Protein 9I2M (pdb70)

InterPro domains:
  IPR000566 Lipocalin/cytosolic fatty-acid binding domain [PF00061] (32-165)
  IPR002345 Lipocalin [PTHR11430] (4-166)
  IPR002971 Major urinary protein [PR01221] (15-29)
  IPR002971 Major urinary protein [PR01221] (32-50)
  IPR002971 Major urinary protein [PR01221] (62-83)
  IPR002971 Major urinary protein [PR01221] (94-106)
  IPR002971 Major urinary protein [PR01221] (108-123)
  IPR002971 Major urinary protein [PR01221] (129-150)
  IPR012674 Calycin [G3DSA:2.40.128.20] (14-186)
  IPR012674 Calycin [SSF50814] (26-172)
  IPR022272 Lipocalin family conserved site [PS00213] (25-38)

Radius of gyration: 17.67 Å; Cα contacts (8 Å, |Δi|>4): 362; chains: 1; bounding box: 37×44×67 Å

Structure (mmCIF, N/CA/C/O backbone):
data_9I2M
#
_entry.id   9I2M
#
_cell.length_a   64.670
_cell.length_b   77.911
_cell.length_c   79.152
_cell.angle_alpha   90.000
_cell.angle_beta   90.000
_cell.angle_gamma   90.000
#
_symmetry.space_group_name_H-M   'I 2 2 2'
#
loop_
_entity.id
_entity.type
_entity.pdbx_description
1 polymer 'Allergen Fel d 4'
2 water water
#
loop_
_atom_site.group_PDB
_atom_site.id
_atom_site.type_symbol
_atom_site.label_atom_id
_atom_site.label_alt_id
_atom_site.label_comp_id
_atom_site.label_asym_id
_atom_site.label_entity_id
_atom_site.label_seq_id
_atom_site.pdbx_PDB_ins_code
_atom_site.Cartn_x
_atom_site.Cartn_y
_atom_site.Cartn_z
_atom_site.occupancy
_atom_site.B_iso_or_equiv
_atom_site.auth_seq_id
_atom_site.auth_comp_id
_atom_site.auth_asym_id
_atom_site.auth_atom_id
_atom_site.pdbx_PDB_model_num
ATOM 1 N N . SER A 1 12 ? 8.48042 -9.74382 -29.69786 1.000 63.75896 5 SER A N 1
ATOM 2 C CA . SER A 1 12 ? 7.59471 -8.67893 -29.26422 1.000 42.93539 5 SER A CA 1
ATOM 3 C C . SER A 1 12 ? 7.67405 -8.59964 -27.73800 1.000 31.13693 5 SER A C 1
ATOM 4 O O . SER A 1 12 ? 8.47222 -9.28061 -27.06552 1.000 28.14117 5 SER A O 1
ATOM 11 N N . GLY A 1 13 ? 6.82500 -7.75727 -27.17998 1.000 27.46034 6 GLY A N 1
ATOM 12 C CA . GLY A 1 13 ? 6.86562 -7.44857 -25.76781 1.000 35.69977 6 GLY A CA 1
ATOM 13 C C . GLY A 1 13 ? 6.91728 -5.95124 -25.54553 1.000 31.19841 6 GLY A C 1
ATOM 14 O O . GLY A 1 13 ? 7.05644 -5.15513 -26.46938 1.000 34.02647 6 GLY A O 1
ATOM 18 N N . GLU A 1 14 ? 6.76881 -5.58437 -24.28671 1.000 29.41686 7 GLU A N 1
ATOM 19 C CA . GLU A 1 14 ? 6.83422 -4.18568 -23.89811 1.000 31.04557 7 GLU A CA 1
ATOM 20 C C . GLU A 1 14 ? 8.28743 -3.87398 -23.58005 1.000 35.28819 7 GLU A C 1
ATOM 21 O O . GLU A 1 14 ? 8.89452 -4.51771 -22.71457 1.000 26.79945 7 GLU A O 1
ATOM 33 N N . ASN A 1 15 ? 8.85904 -2.91511 -24.29213 1.000 24.80938 8 ASN A N 1
ATOM 34 C CA . ASN A 1 15 ? 10.19099 -2.47317 -23.93249 1.000 25.53859 8 ASN A CA 1
ATOM 35 C C . ASN A 1 15 ? 10.13069 -1.68718 -22.63128 1.000 27.46797 8 ASN A C 1
ATOM 36 O O . ASN A 1 15 ? 9.28486 -0.80008 -22.45461 1.000 25.98723 8 ASN A O 1
ATOM 47 N N . LEU A 1 16 ? 11.01185 -2.04043 -21.70569 1.000 25.19288 9 LEU A N 1
ATOM 48 C CA . LEU A 1 16 ? 11.12487 -1.37397 -20.41519 1.000 23.82141 9 LEU A CA 1
ATOM 49 C C . LEU A 1 16 ? 12.39317 -0.54172 -20.40709 1.000 23.86240 9 LEU A C 1
ATOM 50 O O . LEU A 1 16 ? 13.39065 -0.87635 -21.05456 1.000 22.35803 9 LEU A O 1
ATOM 66 N N . TYR A 1 17 ? 12.35902 0.55560 -19.65713 1.000 21.91055 10 TYR A N 1
ATOM 67 C CA . TYR A 1 17 ? 13.45445 1.49922 -19.64254 1.000 24.31286 10 TYR A CA 1
ATOM 68 C C . TYR A 1 17 ? 13.72600 1.93123 -18.21667 1.000 20.86800 10 TYR A C 1
ATOM 69 O O . TYR A 1 17 ? 12.78731 2.20955 -17.45619 1.000 23.54414 10 TYR A O 1
ATOM 87 N N . PHE A 1 18 ? 15.00520 1.99105 -17.85892 1.000 18.54754 11 PHE A N 1
ATOM 88 C CA . PHE A 1 18 ? 15.38077 2.48745 -16.55384 1.000 20.30853 11 PHE A CA 1
ATOM 89 C C . PHE A 1 18 ? 15.01527 3.96618 -16.45093 1.000 20.46144 11 PHE A C 1
ATOM 90 O O . PHE A 1 18 ? 15.29200 4.75239 -17.36111 1.000 23.39672 11 PHE A O 1
ATOM 107 N N . GLN A 1 19 ? 14.44467 4.33549 -15.32807 1.000 18.54682 12 GLN A N 1
ATOM 108 C CA . GLN A 1 19 ? 14.07056 5.71904 -15.06600 1.000 19.78447 12 GLN A CA 1
ATOM 109 C C . GLN A 1 19 ? 14.44621 6.05452 -13.63468 1.000 22.10007 12 GLN A C 1
ATOM 110 O O . GLN A 1 19 ? 14.29388 5.23351 -12.72718 1.000 27.81079 12 GLN A O 1
ATOM 124 N N . GLY A 1 20 ? 14.98961 7.25335 -13.44318 1.000 21.11537 13 GLY A N 1
ATOM 125 C CA . GLY A 1 20 ? 15.35481 7.72152 -12.12418 1.000 24.36535 13 GLY A CA 1
ATOM 126 C C . GLY A 1 20 ? 16.85389 7.83739 -11.94558 1.000 30.02225 13 GLY A C 1
ATOM 127 O O . GLY A 1 20 ? 17.58896 8.03933 -12.91011 1.000 23.26571 13 GLY A O 1
ATOM 131 N N . HIS A 1 21 ? 17.32054 7.68774 -10.71173 1.000 39.24509 14 HIS A N 1
ATOM 132 C CA . HIS A 1 21 ? 18.73723 7.65448 -10.38772 1.000 41.82609 14 HIS A CA 1
ATOM 133 C C . HIS A 1 21 ? 19.06155 6.33458 -9.70216 1.000 37.97680 14 HIS A C 1
ATOM 134 O O . HIS A 1 21 ? 18.17465 5.63155 -9.21049 1.000 36.58595 14 HIS A O 1
ATOM 148 N N . MET A 1 22 ? 20.35036 6.00712 -9.66779 1.000 40.13954 15 MET A N 1
ATOM 149 C CA . MET A 1 22 ? 20.76824 4.71238 -9.12979 1.000 58.80312 15 MET A CA 1
ATOM 150 C C . MET A 1 22 ? 20.60605 4.63929 -7.61012 1.000 71.02681 15 MET A C 1
ATOM 151 O O . MET A 1 22 ? 20.12191 3.62752 -7.08823 1.000 62.91210 15 MET A O 1
ATOM 165 N N . HIS A 1 23 ? 21.01474 5.67532 -6.87789 1.000 64.83830 16 HIS A N 1
ATOM 166 C CA . HIS A 1 23 ? 20.78760 5.66841 -5.43616 1.000 66.38418 16 HIS A CA 1
ATOM 167 C C . HIS A 1 23 ? 19.28496 5.62908 -5.14869 1.000 70.56122 16 HIS A C 1
ATOM 168 O O . HIS A 1 23 ? 18.45516 6.00168 -5.98309 1.000 55.34346 16 HIS A O 1
ATOM 182 N N . GLU A 1 24 ? 18.93352 5.19361 -3.93718 1.000 77.51061 17 GLU A N 1
ATOM 183 C CA . GLU A 1 24 ? 17.55231 4.79323 -3.69070 1.000 90.99968 17 GLU A CA 1
ATOM 184 C C . GLU A 1 24 ? 16.63129 5.93674 -3.26746 1.000 95.36345 17 GLU A C 1
ATOM 185 O O . GLU A 1 24 ? 15.47906 5.98472 -3.71312 1.000 96.94673 17 GLU A O 1
ATOM 197 N N . GLU A 1 25 ? 17.08997 6.85882 -2.42656 1.000 74.13797 18 GLU A N 1
ATOM 198 C CA . GLU A 1 25 ? 16.18091 7.80268 -1.78490 1.000 82.58610 18 GLU A CA 1
ATOM 199 C C . GLU A 1 25 ? 15.91691 9.03287 -2.65180 1.000 73.66233 18 GLU A C 1
ATOM 200 O O . GLU A 1 25 ? 16.78831 9.50290 -3.38824 1.000 78.23948 18 GLU A O 1
ATOM 212 N N . GLU A 1 26 ? 14.68891 9.55139 -2.54244 1.000 67.29187 19 GLU A N 1
ATOM 213 C CA . GLU A 1 26 ? 14.22323 10.71228 -3.29574 1.000 73.39324 19 GLU A CA 1
ATOM 214 C C . GLU A 1 26 ? 14.31666 11.97238 -2.43677 1.000 59.88413 19 GLU A C 1
ATOM 215 O O . GLU A 1 26 ? 13.81794 11.99620 -1.30566 1.000 63.39646 19 GLU A O 1
ATOM 227 N N . ASN A 1 27 ? 14.93077 13.02264 -2.98615 1.000 64.54112 20 ASN A N 1
ATOM 228 C CA . ASN A 1 27 ? 14.98516 14.34141 -2.34872 1.000 64.38276 20 ASN A CA 1
ATOM 229 C C . ASN A 1 27 ? 15.51977 14.29225 -0.91950 1.000 40.77507 20 ASN A C 1
ATOM 230 O O . ASN A 1 27 ? 15.17824 15.14791 -0.09463 1.000 33.66027 20 ASN A O 1
ATOM 241 N N . VAL A 1 28 ? 16.35503 13.31012 -0.60752 1.000 36.29963 21 VAL A N 1
ATOM 242 C CA . VAL A 1 28 ? 16.97534 13.22584 0.71170 1.000 30.58056 21 VAL A CA 1
ATOM 243 C C . VAL A 1 28 ? 18.25665 14.04173 0.68516 1.000 27.94107 21 VAL A C 1
ATOM 244 O O . VAL A 1 28 ? 19.16468 13.77618 -0.11796 1.000 28.00954 21 VAL A O 1
ATOM 257 N N . VAL A 1 29 ? 18.31279 15.05275 1.53949 1.000 23.67152 22 VAL A N 1
ATOM 258 C CA . VAL A 1 29 ? 19.40191 16.00228 1.59061 1.000 21.15813 22 VAL A CA 1
ATOM 259 C C . VAL A 1 29 ? 20.28966 15.63754 2.76422 1.000 26.62979 22 VAL A C 1
ATOM 260 O O . VAL A 1 29 ? 19.81515 15.52673 3.89706 1.000 25.46353 22 VAL A O 1
ATOM 273 N N . ARG A 1 30 ? 21.57323 15.44424 2.48902 1.000 22.55434 23 ARG A N 1
ATOM 274 C CA . ARG A 1 30 ? 22.57193 15.09574 3.49019 1.000 24.83495 23 ARG A CA 1
ATOM 275 C C . ARG A 1 30 ? 23.67815 16.12911 3.59721 1.000 23.75381 23 ARG A C 1
ATOM 276 O O . ARG A 1 30 ? 24.39940 16.15878 4.60990 1.000 25.87201 23 ARG A O 1
ATOM 297 N N . SER A 1 31 ? 23.85875 16.97596 2.58625 1.000 21.15650 24 SER A N 1
ATOM 298 C CA . SER A 1 31 ? 24.86588 18.01064 2.62025 1.000 22.65407 24 SER A CA 1
ATOM 299 C C . SER A 1 31 ? 24.42298 19.15412 1.72499 1.000 23.94903 24 SER A C 1
ATOM 300 O O . SER A 1 31 ? 23.45066 19.03455 0.96994 1.000 24.74709 24 SER A O 1
ATOM 308 N N . ASN A 1 32 ? 25.13643 20.27261 1.82545 1.000 25.43783 25 ASN A N 1
ATOM 309 C CA . ASN A 1 32 ? 24.75551 21.50456 1.13737 1.000 27.27844 25 ASN A CA 1
ATOM 310 C C . ASN A 1 32 ? 23.33119 21.90682 1.51759 1.000 32.23531 25 ASN A C 1
ATOM 311 O O . ASN A 1 32 ? 22.48689 22.21098 0.67222 1.000 29.67145 25 ASN A O 1
ATOM 322 N N . ILE A 1 33 ? 23.08415 21.91968 2.83089 1.000 25.53847 26 ILE A N 1
ATOM 323 C CA . ILE A 1 33 ? 21.75571 22.17474 3.36213 1.000 24.53158 26 ILE A CA 1
ATOM 324 C C . ILE A 1 33 ? 21.28574 23.58057 3.00829 1.000 27.03495 26 ILE A C 1
ATOM 325 O O . ILE A 1 33 ? 21.98981 24.56888 3.25123 1.000 32.22728 26 ILE A O 1
ATOM 341 N N . ASP A 1 34 ? 20.06666 23.67897 2.49483 1.000 28.23009 27 ASP A N 1
ATOM 342 C CA . ASP A 1 34 ? 19.43071 24.96629 2.22672 1.000 36.36277 27 ASP A CA 1
ATOM 343 C C . ASP A 1 34 ? 18.60906 25.38526 3.44503 1.000 29.54213 27 ASP A C 1
ATOM 344 O O . ASP A 1 34 ? 17.52782 24.84448 3.68420 1.000 27.82386 27 ASP A O 1
ATOM 353 N N . ILE A 1 35 ? 19.12411 26.34600 4.20306 1.000 38.84813 28 ILE A N 1
ATOM 354 C CA . ILE A 1 35 ? 18.56593 26.65157 5.51542 1.000 37.09153 28 ILE A CA 1
ATOM 355 C C . ILE A 1 35 ? 17.16328 27.22318 5.40365 1.000 50.22886 28 ILE A C 1
ATOM 356 O O . ILE A 1 35 ? 16.30670 26.97396 6.26163 1.000 40.29544 28 ILE A O 1
ATOM 372 N N . SER A 1 36 ? 16.91335 28.04452 4.38674 1.000 34.47152 29 SER A N 1
ATOM 373 C CA . SER A 1 36 ? 15.60036 28.65848 4.28093 1.000 43.48311 29 SER A CA 1
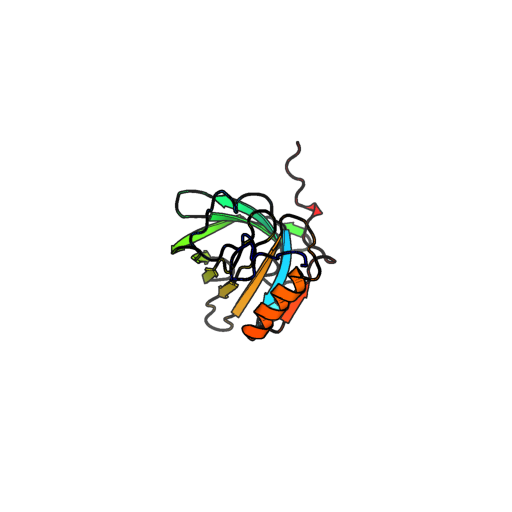ATOM 374 C C . SER A 1 36 ? 14.52068 27.59484 4.20408 1.000 42.95579 29 SER A C 1
ATOM 375 O O . SER A 1 36 ? 13.44271 27.76461 4.77772 1.000 39.15477 29 SER A O 1
ATOM 383 N N . LYS A 1 37 ? 14.81636 26.46639 3.55800 1.000 35.92609 30 LYS A N 1
ATOM 384 C CA . LYS A 1 37 ? 13.82657 25.42670 3.37466 1.000 29.13838 30 LYS A CA 1
ATOM 385 C C . LYS A 1 37 ? 13.65267 24.52542 4.59558 1.000 25.17571 30 LYS A C 1
ATOM 386 O O . LYS A 1 37 ? 12.66849 23.78907 4.65838 1.000 25.07250 30 LYS A O 1
ATOM 405 N N A ILE A 1 38 ? 14.59438 24.55385 5.53973 0.621 28.17465 31 ILE A N 1
ATOM 406 N N B ILE A 1 38 ? 14.59384 24.52832 5.54763 0.379 28.33777 31 ILE A N 1
ATOM 407 C CA A ILE A 1 38 ? 14.43463 23.81524 6.79014 0.621 29.38211 31 ILE A CA 1
ATOM 408 C CA B ILE A 1 38 ? 14.37333 23.79182 6.79561 0.379 29.31562 31 ILE A CA 1
ATOM 409 C C A ILE A 1 38 ? 13.79840 24.67070 7.87112 0.621 28.66812 31 ILE A C 1
ATOM 410 C C B ILE A 1 38 ? 13.66698 24.64673 7.83483 0.379 28.79363 31 ILE A C 1
ATOM 411 O O A ILE A 1 38 ? 13.52840 24.17041 8.97624 0.621 28.91328 31 ILE A O 1
ATOM 412 O O B ILE A 1 38 ? 13.25773 24.12748 8.88843 0.379 28.54651 31 ILE A O 1
ATOM 443 N N . SER A 1 39 ? 13.52574 25.94167 7.58105 1.000 25.81679 32 SER A N 1
ATOM 444 C CA . SER A 1 39 ? 12.90031 26.83610 8.52717 1.000 27.22877 32 SER A CA 1
ATOM 445 C C . SER A 1 39 ? 11.40923 26.53691 8.66627 1.000 22.01107 32 SER A C 1
ATOM 446 O O . SER A 1 39 ? 10.79316 25.86191 7.81986 1.000 26.78225 32 SER A O 1
ATOM 455 N N . GLY A 1 40 ? 10.82404 27.06905 9.72295 1.000 24.61102 33 GLY A N 1
ATOM 456 C CA . GLY A 1 40 ? 9.39821 26.95226 9.92641 1.000 21.79088 33 GLY A CA 1
ATOM 457 C C . GLY A 1 40 ? 9.02853 26.06933 11.11082 1.000 21.31115 33 GLY A C 1
ATOM 458 O O . GLY A 1 40 ? 9.78455 25.85899 12.05417 1.000 18.35998 33 GLY A O 1
ATOM 462 N N . GLU A 1 41 ? 7.79179 25.54065 11.03039 1.000 17.21660 34 GLU A N 1
ATOM 463 C CA A GLU A 1 41 ? 7.19608 24.77233 12.11370 0.360 20.23378 34 GLU A CA 1
ATOM 464 C CA B GLU A 1 41 ? 7.20114 24.77547 12.12180 0.640 20.28857 34 GLU A CA 1
ATOM 465 C C . GLU A 1 41 ? 7.61538 23.31097 12.05078 1.000 18.43646 34 GLU A C 1
ATOM 466 O O . GLU A 1 41 ? 7.56953 22.68516 10.97622 1.000 18.13213 34 GLU A O 1
ATOM 489 N N . TRP A 1 42 ? 8.00680 22.76687 13.20807 1.000 16.43494 35 TRP A N 1
ATOM 490 C CA . TRP A 1 42 ? 8.41543 21.38109 13.34374 1.000 16.35502 35 TRP A CA 1
ATOM 491 C C . TRP A 1 42 ? 7.84449 20.81686 14.64190 1.000 15.65940 35 TRP A C 1
ATOM 492 O O . TRP A 1 42 ? 7.50820 21.55788 15.56827 1.000 15.67726 35 TRP A O 1
ATOM 513 N N . TYR A 1 43 ? 7.78797 19.49561 14.70526 1.000 14.97470 36 TYR A N 1
ATOM 514 C CA . TYR A 1 43 ? 7.29394 18.74210 15.85790 1.000 14.34301 36 TYR A CA 1
ATOM 515 C C . TYR A 1 43 ? 8.31402 17.67576 16.20992 1.000 14.85677 36 TYR A C 1
ATOM 516 O O . TYR A 1 43 ? 8.87761 17.01814 15.32139 1.000 15.08978 36 TYR A O 1
ATOM 534 N N . SER A 1 44 ? 8.54272 17.48235 17.51496 1.000 12.82826 37 SER A N 1
ATOM 535 C CA . SER A 1 44 ? 9.43678 16.42646 17.97008 1.000 12.99756 37 SER A CA 1
ATOM 536 C C . SER A 1 44 ? 8.68177 15.09754 17.95959 1.000 12.88340 37 SER A C 1
ATOM 537 O O . SER A 1 44 ? 7.63589 14.96578 18.60057 1.000 15.38076 37 SER A O 1
ATOM 545 N N . ILE A 1 45 ? 9.20957 14.11256 17.24832 1.000 13.87061 38 ILE A N 1
ATOM 546 C CA . ILE A 1 45 ? 8.57881 12.81784 17.07607 1.000 14.63333 38 ILE A CA 1
ATOM 547 C C . ILE A 1 45 ? 9.26630 11.75023 17.90821 1.000 15.29892 38 ILE A C 1
ATOM 548 O O . ILE A 1 45 ? 8.62991 11.03033 18.67812 1.000 15.71369 38 ILE A O 1
ATOM 564 N N . LEU A 1 46 ? 10.58081 11.59903 17.71967 1.000 14.10058 39 LEU A N 1
ATOM 565 C CA . LEU A 1 46 ? 11.35462 10.55082 18.33898 1.000 15.35306 39 LEU A CA 1
ATOM 566 C C . LEU A 1 46 ? 12.58700 11.15195 18.98401 1.000 15.96308 39 LEU A C 1
ATOM 567 O O . LEU A 1 46 ? 13.12265 12.14917 18.49643 1.000 14.95715 39 LEU A O 1
ATOM 583 N N . LEU A 1 47 ? 13.06126 10.51345 20.04930 1.000 15.55439 40 LEU A N 1
ATOM 584 C CA . LEU A 1 47 ? 14.18649 10.95837 20.83991 1.000 15.52992 40 LEU A CA 1
ATOM 585 C C . LEU A 1 47 ? 14.94770 9.73414 21.28910 1.000 18.44114 40 LEU A C 1
ATOM 586 O O . LEU A 1 47 ? 14.34123 8.75570 21.71857 1.000 18.53917 40 LEU A O 1
ATOM 602 N N . ALA A 1 48 ? 16.25841 9.76252 21.20095 1.000 14.30878 41 ALA A N 1
ATOM 603 C CA . ALA A 1 48 ? 17.05130 8.61655 21.59628 1.000 15.95338 41 ALA A CA 1
ATOM 604 C C . ALA A 1 48 ? 18.34208 9.09572 22.22259 1.000 15.36484 41 ALA A C 1
ATOM 605 O O . ALA A 1 48 ? 18.84139 10.16269 21.86519 1.000 16.51748 41 ALA A O 1
ATOM 612 N N . SER A 1 49 ? 18.91793 8.27964 23.11867 1.000 14.77495 42 SER A N 1
ATOM 613 C CA . SER A 1 49 ? 20.17244 8.62376 23.76735 1.000 16.33105 42 SER A CA 1
ATOM 614 C C . SER A 1 49 ? 20.86966 7.35836 24.23497 1.000 18.39443 42 SER A C 1
ATOM 615 O O . SER A 1 49 ? 20.22567 6.34536 24.46569 1.000 18.77652 42 SER A O 1
ATOM 623 N N . ASP A 1 50 ? 22.18455 7.45905 24.40675 1.000 18.52031 43 ASP A N 1
ATOM 624 C CA . ASP A 1 50 ? 22.91537 6.40399 25.10266 1.000 20.84308 43 ASP A CA 1
ATOM 625 C 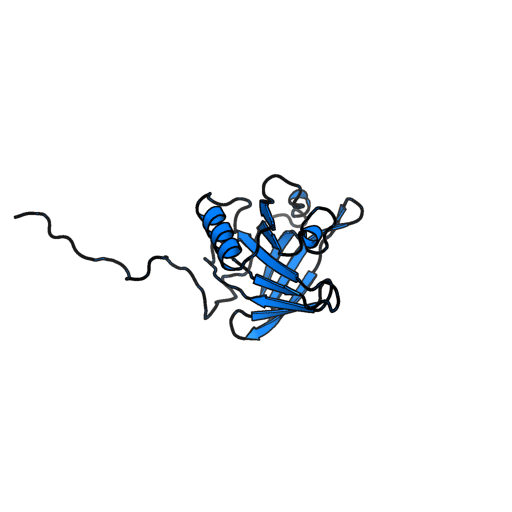C . ASP A 1 50 ? 22.82952 6.55275 26.61690 1.000 24.72687 43 ASP A C 1
ATOM 626 O O . ASP A 1 50 ? 23.27471 5.65444 27.33152 1.000 25.33956 43 ASP A O 1
ATOM 635 N N . VAL A 1 51 ? 22.24214 7.63298 27.12248 1.000 19.14605 44 VAL A N 1
ATOM 636 C CA . VAL A 1 51 ? 22.03529 7.83610 28.55755 1.000 17.47866 44 VAL A CA 1
ATOM 637 C C . VAL A 1 51 ? 20.54094 8.04826 28.76915 1.000 23.54823 44 VAL A C 1
ATOM 638 O O . VAL A 1 51 ? 20.01695 9.15141 28.56146 1.000 22.17574 44 VAL A O 1
ATOM 651 N N . LYS A 1 52 ? 19.83732 7.00092 29.19582 1.000 20.88359 45 LYS A N 1
ATOM 652 C CA . LYS A 1 52 ? 18.38462 7.06603 29.10089 1.000 22.35180 45 LYS A CA 1
ATOM 653 C C . LYS A 1 52 ? 17.79359 8.14649 29.99711 1.000 21.78141 45 LYS A C 1
ATOM 654 O O . LYS A 1 52 ? 16.71090 8.67697 29.69630 1.000 22.84459 45 LYS A O 1
ATOM 673 N N . GLU A 1 53 ? 18.46798 8.47570 31.09810 1.000 23.25814 46 GLU A N 1
ATOM 674 C CA . GLU A 1 53 ? 17.96348 9.48173 32.01842 1.000 25.60329 46 GLU A CA 1
ATOM 675 C C . GLU A 1 53 ? 17.79604 10.83981 31.34810 1.000 21.35057 46 GLU A C 1
ATOM 676 O O . GLU A 1 53 ? 16.95393 11.63859 31.76327 1.000 25.27064 46 GLU A O 1
ATOM 688 N N . LYS A 1 54 ? 18.59813 11.13467 30.32799 1.000 20.30624 47 LYS A N 1
ATOM 689 C CA . LYS A 1 54 ? 18.54365 12.45159 29.71972 1.000 19.72435 47 LYS A CA 1
ATOM 690 C C . LYS A 1 54 ? 17.25616 12.66703 28.93485 1.000 18.65658 47 LYS A C 1
ATOM 691 O O . LYS A 1 54 ? 16.83814 13.81168 28.75418 1.000 21.74368 47 LYS A O 1
ATOM 710 N N . ILE A 1 55 ? 16.57344 11.60292 28.52886 1.000 18.63932 48 ILE A N 1
ATOM 711 C CA . ILE A 1 55 ? 15.39108 11.74911 27.68058 1.000 18.15290 48 ILE A CA 1
ATOM 712 C C . ILE A 1 55 ? 14.12589 11.25334 28.34213 1.000 25.13427 48 ILE A C 1
ATOM 713 O O . ILE A 1 55 ? 13.04427 11.51464 27.81149 1.000 24.29116 48 ILE A O 1
ATOM 729 N N . GLU A 1 56 ? 14.21184 10.57044 29.47248 1.000 22.00291 49 GLU A N 1
ATOM 730 C CA . GLU A 1 56 ? 13.00006 10.19437 30.20256 1.000 26.16564 49 GLU A CA 1
ATOM 731 C C . GLU A 1 56 ? 12.42173 11.42021 30.90679 1.000 28.39752 49 GLU A C 1
ATOM 732 O O . GLU A 1 56 ? 12.98867 12.51099 30.87310 1.000 25.71539 49 GLU A O 1
ATOM 744 N N . GLU A 1 57 ? 11.23746 11.25433 31.51376 1.000 28.79797 50 GLU A N 1
ATOM 745 C CA . GLU A 1 57 ? 10.61742 12.39068 32.18270 1.000 33.04073 50 GLU A CA 1
ATOM 746 C C . GLU A 1 57 ? 11.61567 13.01184 33.14770 1.000 30.53130 50 GLU A C 1
ATOM 747 O O . GLU A 1 57 ? 12.39426 12.31040 33.80101 1.000 36.29527 50 GLU A O 1
ATOM 759 N N . ASN A 1 58 ? 11.61853 14.33517 33.19042 1.000 32.89687 51 ASN A N 1
ATOM 760 C CA . ASN A 1 58 ? 12.49888 15.17951 33.98026 1.000 42.76466 51 ASN A CA 1
ATOM 761 C C . ASN A 1 58 ? 13.88517 15.27166 33.36290 1.000 38.51069 51 ASN A C 1
ATOM 762 O O . ASN A 1 58 ? 14.70721 16.04116 33.86043 1.000 36.53752 51 ASN A O 1
ATOM 773 N N . GLY A 1 59 ? 14.17740 14.52391 32.29687 1.000 29.20582 52 GLY A N 1
ATOM 774 C CA . GLY A 1 59 ? 15.47871 14.62579 31.66875 1.000 26.54557 52 GLY A CA 1
ATOM 775 C C . GLY A 1 59 ? 15.67953 15.96354 30.99153 1.000 25.59779 52 GLY A C 1
ATOM 776 O O . GLY A 1 59 ? 14.74803 16.56242 30.44640 1.000 26.42996 52 GLY A O 1
ATOM 780 N N . SER A 1 60 ? 16.92633 16.44709 31.01874 1.000 24.88624 53 SER A N 1
ATOM 781 C CA . SER A 1 60 ? 17.20605 17.77773 30.48530 1.000 27.75881 53 SER A CA 1
ATOM 782 C C . SER A 1 60 ? 16.98466 17.85656 28.98473 1.000 22.91421 53 SER A C 1
ATOM 783 O O . SER A 1 60 ? 16.70161 18.93747 28.45578 1.000 24.81892 53 SER A O 1
ATOM 791 N N A MET A 1 61 ? 17.11925 16.73474 28.27142 0.709 20.67425 54 MET A N 1
ATOM 792 N N B MET A 1 61 ? 17.13015 16.73851 28.27145 0.291 20.81761 54 MET A N 1
ATOM 793 C CA A MET A 1 61 ? 17.02699 16.74640 26.82109 0.709 22.61856 54 MET A CA 1
ATOM 794 C CA B MET A 1 61 ? 17.02991 16.73917 26.81978 0.291 22.68889 54 MET A CA 1
ATOM 795 C C A MET A 1 61 ? 15.63543 16.38114 26.33372 0.709 20.16042 54 MET A C 1
ATOM 796 C C B MET A 1 61 ? 15.63620 16.37223 26.33690 0.291 20.04246 54 MET A C 1
ATOM 797 O O A MET A 1 61 ? 15.43713 16.16569 25.13742 0.709 20.27722 54 MET A O 1
ATOM 798 O O B MET A 1 61 ? 15.43900 16.14696 25.14055 0.291 20.41086 54 MET A O 1
ATOM 825 N N . ARG A 1 62 ? 14.66625 16.30641 27.24537 1.000 18.69788 55 ARG A N 1
ATOM 826 C CA . ARG A 1 62 ? 13.27682 16.06154 26.89044 1.000 18.25950 55 ARG A CA 1
ATOM 827 C C . ARG A 1 62 ? 12.70315 17.41219 26.48402 1.000 18.65802 55 ARG A C 1
ATOM 828 O O . ARG A 1 62 ? 12.03743 18.10803 27.25644 1.000 20.28871 55 ARG A O 1
ATOM 849 N N . VAL A 1 63 ? 13.02989 17.79616 25.25820 1.000 17.08111 56 VAL A N 1
ATOM 850 C CA . VAL A 1 63 ? 12.64145 19.09251 24.71473 1.000 16.29818 56 VAL A CA 1
ATOM 851 C C . VAL A 1 63 ? 11.83696 18.83772 23.45635 1.000 17.88667 56 VAL A C 1
ATOM 852 O O . VAL A 1 63 ? 12.05243 17.86153 22.74042 1.000 18.84531 56 VAL A O 1
ATOM 865 N N . PHE A 1 64 ? 10.89178 19.72985 23.19911 1.000 15.00652 57 PHE A N 1
ATOM 866 C CA . PHE A 1 64 ? 9.90971 19.53693 22.14160 1.000 14.24895 57 PHE A CA 1
ATOM 867 C C . PHE A 1 64 ? 10.02909 20.73132 21.19774 1.000 14.06303 57 PHE A C 1
ATOM 868 O O . PHE A 1 64 ? 9.63397 21.85085 21.53537 1.000 14.39659 57 PHE A O 1
ATOM 885 N N . VAL A 1 65 ? 10.50788 20.49494 19.99709 1.000 13.52510 58 VAL A N 1
ATOM 886 C CA . VAL A 1 65 ? 10.79291 21.61348 19.10501 1.000 12.06659 58 VAL A CA 1
ATOM 887 C C . VAL A 1 65 ? 9.49580 22.25582 18.63780 1.000 14.82973 58 VAL A C 1
ATOM 888 O O . VAL A 1 65 ? 8.46936 21.58764 18.42453 1.000 14.74442 58 VAL A O 1
ATOM 901 N N . GLU A 1 66 ? 9.57423 23.56523 18.40279 1.000 14.59264 59 GLU A N 1
ATOM 902 C CA . GLU A 1 66 ? 8.45898 24.34187 17.88061 1.000 14.23182 59 GLU A CA 1
ATOM 903 C C . GLU A 1 66 ? 8.79373 24.94495 16.52459 1.000 16.25408 59 GLU A C 1
ATOM 904 O O . GLU A 1 66 ? 8.07009 24.72567 15.55800 1.000 16.78355 59 GLU A O 1
ATOM 916 N N A HIS A 1 67 ? 9.93279 25.63051 16.41077 0.598 16.63648 60 HIS A N 1
ATOM 917 N N B HIS A 1 67 ? 9.87438 25.70822 16.41378 0.402 16.81589 60 HIS A N 1
ATOM 918 C CA A HIS A 1 67 ? 10.23125 26.42345 15.22817 0.598 17.94800 60 HIS A CA 1
ATOM 919 C CA B HIS A 1 67 ? 10.20751 26.22997 15.10335 0.402 17.03885 60 HIS A CA 1
ATOM 920 C C A HIS A 1 67 ? 11.73494 26.47933 15.03726 0.598 16.84092 60 HIS A C 1
ATOM 921 C C B HIS A 1 67 ? 11.69319 26.50575 15.01634 0.40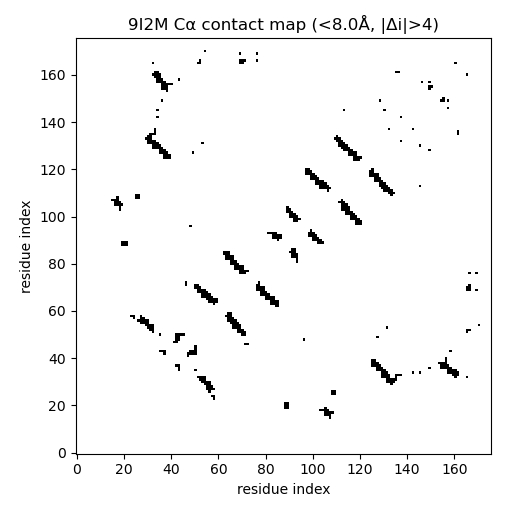2 16.84167 60 HIS A C 1
ATOM 922 O O A HIS A 1 67 ? 12.48736 26.46322 16.00908 0.598 17.64796 60 HIS A O 1
ATOM 923 O O B HIS A 1 67 ? 12.38347 26.67739 16.02318 0.402 17.71662 60 HIS A O 1
ATOM 950 N N . ILE A 1 68 ? 12.15797 26.51864 13.77354 1.000 18.00883 61 ILE A N 1
ATOM 951 C CA . ILE A 1 68 ? 13.54680 26.75848 13.39497 1.000 15.53314 61 ILE A CA 1
ATOM 952 C C . ILE A 1 68 ? 13.53397 27.95795 12.46378 1.000 18.86734 61 ILE A C 1
ATOM 953 O O . ILE A 1 68 ? 12.71287 28.00812 11.54544 1.000 22.87263 61 ILE A O 1
ATOM 970 N N . LYS A 1 69 ? 14.44733 28.89876 12.68024 1.000 19.14442 62 LYS A N 1
ATOM 971 C CA . LYS A 1 69 ? 14.51515 30.08984 11.83614 1.000 25.94454 62 LYS A CA 1
ATOM 972 C C . LYS A 1 69 ? 15.96486 30.42934 11.54191 1.000 21.68570 62 LYS A C 1
ATOM 973 O O . LYS A 1 69 ? 16.79101 30.43871 12.45233 1.000 20.15160 62 LYS A O 1
ATOM 992 N N . ALA A 1 70 ? 16.25526 30.74218 10.27829 1.000 26.32269 63 ALA A N 1
ATOM 993 C CA . ALA A 1 70 ? 17.53411 31.34027 9.91563 1.000 27.08822 63 ALA A CA 1
ATOM 994 C C . ALA A 1 70 ? 17.63342 32.73444 10.50449 1.000 28.96700 63 ALA A C 1
ATOM 995 O O . ALA A 1 70 ? 16.68428 33.52780 10.42376 1.000 35.11851 63 ALA A O 1
ATOM 1002 N N . LEU A 1 71 ? 18.77537 33.03256 11.11420 1.000 34.07571 64 LEU A N 1
ATOM 1003 C CA . LEU A 1 71 ? 18.99699 34.33340 11.73948 1.000 38.92425 64 LEU A CA 1
ATOM 1004 C C . LEU A 1 71 ? 19.87988 35.22683 10.88991 1.000 48.72747 64 LEU A C 1
ATOM 1005 O O . LEU A 1 71 ? 19.55857 36.39164 10.63797 1.000 63.36804 64 LEU A O 1
ATOM 1021 N N . ASP A 1 72 ? 20.99195 34.67930 10.44184 1.000 41.96288 65 ASP A N 1
ATOM 1022 C CA . ASP A 1 72 ? 21.86072 35.32508 9.48294 1.000 65.10538 65 ASP A CA 1
ATOM 1023 C C . ASP A 1 72 ? 22.40673 34.20102 8.61737 1.000 71.51059 65 ASP A C 1
ATOM 1024 O O . ASP A 1 72 ? 21.94760 33.05539 8.70397 1.000 61.79730 65 ASP A O 1
ATOM 1033 N N . ASN A 1 73 ? 23.38864 34.51046 7.77661 1.000 71.16227 66 ASN A N 1
ATOM 1034 C CA . ASN A 1 73 ? 23.87768 33.48518 6.86423 1.000 80.16027 66 ASN A CA 1
ATOM 1035 C C . ASN A 1 73 ? 24.50812 32.31199 7.60260 1.000 78.59907 66 ASN A C 1
ATOM 1036 O O . ASN A 1 73 ? 24.84845 31.30562 6.96732 1.000 63.25209 66 ASN A O 1
ATOM 1047 N N . SER A 1 74 ? 24.65266 32.41566 8.92759 1.000 40.03170 67 SER A N 1
ATOM 1048 C CA . SER A 1 74 ? 25.25414 31.34503 9.72065 1.000 48.93888 67 SER A CA 1
ATOM 1049 C C . SER A 1 74 ? 24.24334 30.76064 10.69456 1.000 46.22081 67 SER A C 1
ATOM 1050 O O . SER A 1 74 ? 23.80959 29.61732 10.50096 1.000 33.94908 67 SER A O 1
ATOM 1058 N N . SER A 1 75 ? 23.81782 31.51367 11.70334 1.000 27.29373 68 SER A N 1
ATOM 1059 C CA . SER A 1 75 ? 23.21031 30.94550 12.89119 1.000 23.30868 68 SER A CA 1
ATOM 1060 C C . SER A 1 75 ? 21.75193 30.56848 12.67997 1.000 24.32836 68 SER A C 1
ATOM 1061 O O . SER A 1 75 ? 21.06020 31.07863 11.79151 1.000 25.50776 68 SER A O 1
ATOM 1069 N N . LEU A 1 76 ? 21.27466 29.71573 13.58690 1.000 22.65292 69 LEU A N 1
ATOM 1070 C CA . LEU A 1 76 ? 19.94846 29.13608 13.53222 1.000 18.93707 69 LEU A CA 1
ATOM 1071 C C . LEU A 1 76 ? 19.26045 29.34164 14.87482 1.000 17.28674 69 LEU A C 1
ATOM 1072 O O . LEU A 1 76 ? 19.81577 29.00478 15.91674 1.000 19.46472 69 LEU A O 1
ATOM 1088 N N . SER A 1 77 ? 18.04375 29.88754 14.83571 1.000 18.76347 70 SER A N 1
ATOM 1089 C CA . SER A 1 77 ? 17.19630 29.96159 16.01952 1.000 16.89023 70 SER A CA 1
ATOM 1090 C C . SER A 1 77 ? 16.37116 28.68836 16.13104 1.000 17.80998 70 SER A C 1
ATOM 1091 O O . SER A 1 77 ? 15.77127 28.23616 15.14745 1.000 18.34622 70 SER A O 1
ATOM 1099 N N . PHE A 1 78 ? 16.36177 28.10925 17.32692 1.000 17.13279 71 PHE A N 1
ATOM 1100 C CA . PHE A 1 78 ? 15.51765 26.96753 17.65414 1.000 16.15376 71 PHE A CA 1
ATOM 1101 C C . PHE A 1 78 ? 14.68164 27.38106 18.85517 1.000 22.35343 71 PHE A C 1
ATOM 1102 O O . PHE A 1 78 ? 15.24899 27.78432 19.87278 1.000 24.72591 71 PHE A O 1
ATOM 1119 N N . VAL A 1 79 ? 13.36158 27.23120 18.77833 1.000 17.19507 72 VAL A N 1
ATOM 1120 C CA . VAL A 1 79 ? 12.48673 27.44012 19.92140 1.000 15.39560 72 VAL A CA 1
ATOM 1121 C C . VAL A 1 79 ? 11.90363 26.09510 20.29752 1.000 14.92698 72 VAL A C 1
ATOM 1122 O O . VAL A 1 79 ? 11.42325 25.36932 19.42483 1.000 16.09794 72 VAL A O 1
ATOM 1135 N N . PHE A 1 80 ? 11.98456 25.77154 21.58135 1.000 15.89410 73 PHE A N 1
ATOM 1136 C CA . PHE A 1 80 ? 11.46313 24.52920 22.11231 1.000 15.34583 73 PHE A CA 1
ATOM 1137 C C . PHE A 1 80 ? 10.50322 24.81260 23.25374 1.000 17.93351 73 PHE A C 1
ATOM 1138 O O . PHE A 1 80 ? 10.51886 25.88756 23.85083 1.000 17.13642 73 PHE A O 1
ATOM 1155 N N . HIS A 1 81 ? 9.70252 23.80592 23.58945 1.000 15.39248 74 HIS A N 1
ATOM 1156 C CA . HIS A 1 81 ? 9.10810 23.72523 24.91466 1.000 17.02484 74 HIS A CA 1
ATOM 1157 C C . HIS A 1 81 ? 9.74198 22.59421 25.71105 1.000 16.73827 74 HIS A C 1
ATOM 1158 O O . HIS A 1 81 ? 10.21576 21.59305 25.15831 1.000 15.47948 74 HIS A O 1
ATOM 1172 N N . THR A 1 82 ? 9.75680 22.76031 27.02842 1.000 17.87199 75 THR A N 1
ATOM 1173 C CA . THR A 1 82 ? 10.19647 21.70154 27.93362 1.000 17.58676 75 THR A CA 1
ATOM 1174 C C . THR A 1 82 ? 9.31741 21.78802 29.17626 1.000 18.60913 75 THR A C 1
ATOM 1175 O O . THR A 1 82 ? 8.72292 22.83231 29.44647 1.000 21.75588 75 THR A O 1
ATOM 1186 N N . LYS A 1 83 ? 9.20741 20.67531 29.90045 1.000 18.32622 76 LYS A N 1
ATOM 1187 C CA . LYS A 1 83 ? 8.42090 20.64075 31.13425 1.000 19.14855 76 LYS A CA 1
ATOM 1188 C C . LYS A 1 83 ? 9.30111 21.01934 32.31427 1.000 21.71667 76 LYS A C 1
ATOM 1189 O O . LYS A 1 83 ? 10.35749 20.41090 32.52945 1.000 25.78993 76 LYS A O 1
ATOM 1208 N N . GLU A 1 84 ? 8.88129 22.02678 33.06180 1.000 19.82352 77 GLU A N 1
ATOM 1209 C CA . GLU A 1 84 ? 9.59252 22.46688 34.25085 1.000 24.70969 77 GLU A CA 1
ATOM 1210 C C . GLU A 1 84 ? 8.56669 22.82213 35.31025 1.000 23.27347 77 GLU A C 1
ATOM 1211 O O . GLU A 1 84 ? 7.63043 23.58716 35.04907 1.000 20.44377 77 GLU A O 1
ATOM 1223 N N . ASN A 1 85 ? 8.72566 22.24748 36.50074 1.000 24.42903 78 ASN A N 1
ATOM 1224 C CA . ASN A 1 85 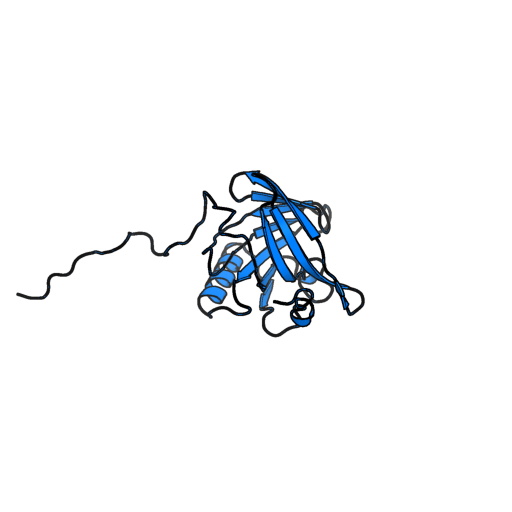? 7.79612 22.54798 37.60554 1.000 21.01061 78 ASN A CA 1
ATOM 1225 C C . ASN A 1 85 ? 6.34217 22.40876 37.17989 1.000 22.24326 78 ASN A C 1
ATOM 1226 O O . ASN A 1 85 ? 5.48498 23.22148 37.53640 1.000 24.08716 78 ASN A O 1
ATOM 1237 N N . GLY A 1 86 ? 6.05764 21.34670 36.41404 1.000 24.86243 79 GLY A N 1
ATOM 1238 C CA . GLY A 1 86 ? 4.70046 20.99291 36.05303 1.000 31.63719 79 GLY A CA 1
ATOM 1239 C C . GLY A 1 86 ? 4.13557 21.71281 34.85355 1.000 28.32509 79 GLY A C 1
ATOM 1240 O O . GLY A 1 86 ? 3.00324 21.40868 34.44807 1.000 30.55371 79 GLY A O 1
ATOM 1244 N N . LYS A 1 87 ? 4.87562 22.64786 34.26899 1.000 22.47996 80 LYS A N 1
ATOM 1245 C CA . LYS A 1 87 ? 4.36775 23.53747 33.22868 1.000 21.30164 80 LYS A CA 1
ATOM 1246 C C . LYS A 1 87 ? 5.23476 23.43652 31.97688 1.000 20.80648 80 LYS A C 1
ATOM 1247 O O . LYS A 1 87 ? 6.42802 23.16727 32.06098 1.000 20.53279 80 LYS A O 1
ATOM 1266 N N . CYS A 1 88 ? 4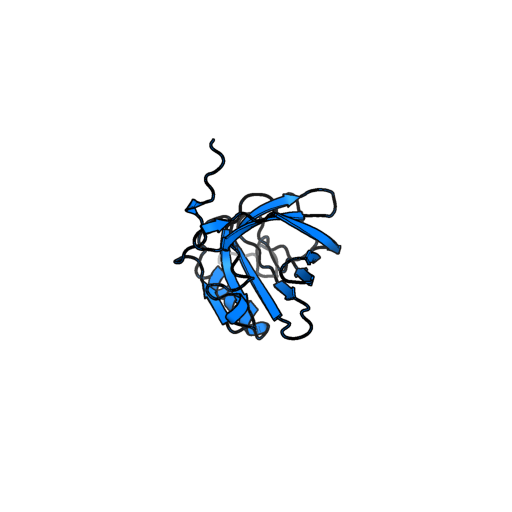.62378 23.69520 30.81905 1.000 21.66844 81 CYS A N 1
ATOM 1267 C CA . CYS A 1 88 ? 5.34608 23.86154 29.57080 1.000 20.79515 81 CYS A CA 1
ATOM 1268 C C . CYS A 1 88 ? 5.99962 25.22152 29.59295 1.000 20.50521 81 CYS A C 1
ATOM 1269 O O . CYS A 1 88 ? 5.33076 26.22905 29.85653 1.000 26.96190 81 CYS A O 1
ATOM 1276 N N . THR A 1 89 ? 7.30826 25.26136 29.38365 1.000 18.22065 82 THR A N 1
ATOM 1277 C CA . THR A 1 89 ? 8.03333 26.51960 29.32769 1.000 21.16257 82 THR A CA 1
ATOM 1278 C C . THR A 1 89 ? 8.76264 26.58132 28.00556 1.000 21.31382 82 THR A C 1
ATOM 1279 O O . THR A 1 89 ? 9.31359 25.57022 27.54346 1.000 20.91015 82 THR A O 1
ATOM 1290 N N . GLU A 1 90 ? 8.75816 27.76326 27.40651 1.000 20.71190 83 GLU A N 1
ATOM 1291 C CA . GLU A 1 90 ? 9.36139 27.99894 26.10662 1.000 20.80046 83 GLU A CA 1
ATOM 1292 C C . GLU A 1 90 ? 10.82208 28.38702 26.28975 1.000 21.98219 83 GLU A C 1
ATOM 1293 O O . GLU A 1 90 ? 11.14549 29.22819 27.13584 1.000 25.01141 83 GLU A O 1
ATOM 1305 N N A ILE A 1 91 ? 11.70068 27.72922 25.52282 0.493 19.14236 84 ILE A N 1
ATOM 1306 N N B ILE A 1 91 ? 11.70868 27.76995 25.51096 0.507 19.16606 84 ILE A N 1
ATOM 1307 C CA A ILE A 1 91 ? 13.13921 27.96576 25.53015 0.493 20.10476 84 ILE A CA 1
ATOM 1308 C CA B ILE A 1 91 ? 13.13281 28.06135 25.59673 0.507 20.27295 84 ILE A CA 1
ATOM 1309 C C A ILE A 1 91 ? 13.54165 28.49835 24.16207 0.493 21.13626 84 ILE A C 1
ATOM 1310 C C B ILE A 1 91 ? 13.65914 28.41480 24.21294 0.507 21.10259 84 ILE A C 1
ATOM 1311 O O A ILE A 1 91 ? 13.02446 28.04781 23.13026 0.493 16.66497 84 ILE A O 1
ATOM 1312 O O B ILE A 1 91 ? 13.37200 27.72732 23.22558 0.507 17.40285 84 ILE A O 1
ATOM 1343 N N . PHE A 1 92 ? 14.43247 29.49321 24.15076 1.000 17.37959 85 PHE A N 1
ATOM 1344 C CA . PHE A 1 92 ? 14.95566 30.05949 22.91706 1.000 17.91526 85 PHE A CA 1
ATOM 1345 C C . PHE A 1 92 ? 16.43938 29.79077 22.85403 1.000 17.62955 85 PHE A C 1
ATOM 1346 O O . PHE A 1 92 ? 17.16518 30.13172 23.79375 1.000 18.36388 85 PHE A O 1
ATOM 1363 N N . LEU A 1 93 ? 16.88507 29.14556 21.77470 1.000 17.24077 86 LEU A N 1
ATOM 1364 C CA . LEU A 1 93 ? 18.30359 28.82377 21.61792 1.000 19.92290 86 LEU A CA 1
ATOM 1365 C C . LEU A 1 93 ? 18.80588 29.33989 20.28312 1.000 17.32621 86 LEU A C 1
ATOM 1366 O O . LEU A 1 93 ? 18.06276 29.44603 19.30967 1.000 16.93159 86 LEU A O 1
ATOM 1382 N N . VAL A 1 94 ? 20.08071 29.72731 20.25638 1.000 16.70961 87 VAL A N 1
ATOM 1383 C CA . VAL A 1 94 ? 20.73301 30.12236 19.02958 1.000 15.92296 87 VAL A CA 1
ATOM 1384 C C . VAL A 1 94 ? 21.91601 29.19035 18.80899 1.000 17.18143 87 VAL A C 1
ATOM 1385 O O . VAL A 1 94 ? 22.80396 29.08421 19.66758 1.000 21.44494 87 VAL A O 1
ATOM 1398 N N . ALA A 1 95 ? 21.90132 28.49618 17.68303 1.000 16.20926 88 ALA A N 1
ATOM 1399 C CA . ALA A 1 95 ? 22.98009 27.57639 17.33354 1.000 17.08541 88 ALA A CA 1
ATOM 1400 C C . ALA A 1 95 ? 23.88309 28.22228 16.30111 1.000 17.48938 88 ALA A C 1
ATOM 1401 O O . ALA A 1 95 ? 23.41552 28.81668 15.33596 1.000 19.96236 88 ALA A O 1
ATOM 1408 N N . ASP A 1 96 ? 25.18269 28.06772 16.50259 1.000 17.84453 89 ASP A N 1
ATOM 1409 C CA . ASP A 1 96 ? 26.17868 28.70794 15.65017 1.000 19.47369 89 ASP A CA 1
ATOM 1410 C C . ASP A 1 96 ? 26.78765 27.70378 14.69328 1.000 19.19609 89 ASP A C 1
ATOM 1411 O O . ASP A 1 96 ? 27.22573 26.63293 15.10888 1.000 19.51590 89 ASP A O 1
ATOM 1420 N N . LYS A 1 97 ? 26.83166 28.06955 13.41976 1.000 19.57676 90 LYS A N 1
ATOM 1421 C CA . LYS A 1 97 ? 27.32912 27.16381 12.39443 1.000 18.34546 90 LYS A CA 1
ATOM 1422 C C . LYS A 1 97 ? 28.83481 27.02039 12.47851 1.000 20.06930 90 LYS A C 1
ATOM 1423 O O . LYS A 1 97 ? 29.54963 28.02783 12.53616 1.000 20.49589 90 LYS A O 1
ATOM 1442 N N . THR A 1 98 ? 29.32609 25.78198 12.43298 1.000 16.84562 91 THR A N 1
ATOM 1443 C CA . THR A 1 98 ? 30.76922 25.55443 12.30565 1.000 17.78298 91 THR A CA 1
ATOM 1444 C C . THR A 1 98 ? 31.16852 25.06124 10.92986 1.000 19.08520 91 THR A C 1
ATOM 1445 O O . THR A 1 98 ? 32.31097 25.26069 10.51808 1.000 21.57875 91 THR A O 1
ATOM 1456 N N . LYS A 1 99 ? 30.26431 24.40926 10.21562 1.000 16.32767 92 LYS A N 1
ATOM 1457 C CA . LYS A 1 99 ? 30.45627 23.97956 8.84301 1.000 18.82077 92 LYS A CA 1
ATOM 1458 C C . LYS A 1 99 ? 29.08692 23.57944 8.31768 1.000 19.99853 92 LYS A C 1
ATOM 1459 O O . LYS A 1 99 ? 28.09616 23.58465 9.04701 1.000 17.88177 92 LYS A O 1
ATOM 1478 N N . ASP A 1 100 ? 29.03489 23.22958 7.04896 1.000 19.73702 93 ASP A N 1
ATOM 1479 C CA . ASP A 1 100 ? 27.77639 22.80437 6.45089 1.000 19.78038 93 ASP A CA 1
ATOM 1480 C C . ASP A 1 100 ? 27.12449 21.72589 7.31167 1.000 18.54623 93 ASP A C 1
ATOM 1481 O O . ASP A 1 100 ? 27.72003 20.66667 7.55034 1.000 19.13787 93 ASP A O 1
ATOM 1490 N N . GLY A 1 101 ? 25.90203 21.98859 7.77011 1.000 18.28365 94 GLY A N 1
ATOM 1491 C CA . GLY A 1 101 ? 25.14819 20.98635 8.50241 1.000 17.69423 94 GLY A CA 1
ATOM 1492 C C . GLY A 1 101 ? 25.57707 20.75865 9.93399 1.000 17.77663 94 GLY A C 1
ATOM 1493 O O . GLY A 1 101 ? 25.03141 19.85617 10.57823 1.000 18.70237 94 GLY A O 1
ATOM 1497 N N . VAL A 1 102 ? 26.51953 21.53442 10.46349 1.000 14.81001 95 VAL A N 1
ATOM 1498 C CA . VAL A 1 102 ? 27.00917 21.30975 11.81708 1.000 13.77672 95 VAL A CA 1
ATOM 1499 C C . VAL A 1 102 ? 26.99716 22.60277 12.62128 1.000 15.63310 95 VAL A C 1
ATOM 1500 O O . VAL A 1 102 ? 27.46547 23.64597 12.15447 1.000 16.17995 95 VAL A O 1
ATOM 1513 N N . TYR A 1 103 ? 26.51908 22.51565 13.86379 1.000 15.49070 96 TYR A N 1
ATOM 1514 C CA . TYR A 1 103 ? 26.29480 23.68091 14.71033 1.000 16.04350 96 TYR A CA 1
ATOM 1515 C C . TYR A 1 103 ? 26.71559 23.36293 16.13618 1.000 17.83219 96 TYR A C 1
ATOM 1516 O O . TYR A 1 103 ? 26.68824 22.21059 16.55940 1.000 15.68793 96 TYR A O 1
ATOM 1534 N N . THR A 1 104 ? 27.03141 24.40931 16.91005 1.000 15.98885 97 THR A N 1
ATOM 1535 C CA . THR A 1 104 ? 27.21317 24.26497 18.35151 1.000 15.34870 97 THR A CA 1
ATOM 1536 C C . THR A 1 104 ? 26.15839 25.07868 19.08029 1.000 17.15628 97 THR A C 1
ATOM 1537 O O . THR A 1 104 ? 25.63878 26.06853 18.55969 1.000 19.47205 97 THR A O 1
ATOM 1548 N N . VAL A 1 105 ? 25.83639 24.65166 20.29624 1.000 17.22447 98 VAL A N 1
ATOM 1549 C CA . VAL A 1 105 ? 24.83481 25.35505 21.09894 1.000 18.72931 98 VAL A CA 1
ATOM 1550 C C . VAL A 1 105 ? 25.10194 25.01503 22.55062 1.000 19.47205 98 VAL A C 1
ATOM 1551 O O . VAL A 1 105 ? 25.48553 23.89109 22.87210 1.000 17.97727 98 VAL A O 1
ATOM 1564 N N . VAL A 1 106 ? 24.87186 25.98005 23.43136 1.000 22.29950 99 VAL A N 1
ATOM 1565 C CA . VAL A 1 106 ? 25.01262 25.78737 24.86633 1.000 20.19538 99 VAL A CA 1
ATOM 1566 C C . VAL A 1 106 ? 23.63635 25.52022 25.45222 1.000 20.09576 99 VAL A C 1
ATOM 1567 O O . VAL A 1 106 ? 22.72934 26.35599 25.35356 1.000 22.32550 99 VAL A O 1
ATOM 1580 N N . TYR A 1 107 ? 23.47662 24.34146 26.06060 1.000 18.93348 100 TYR A N 1
ATOM 1581 C CA . TYR A 1 107 ? 22.24109 23.95740 26.73843 1.000 19.12209 100 TYR A CA 1
ATOM 1582 C C . TYR A 1 107 ? 22.55418 22.69397 27.53091 1.000 24.49493 100 TYR A C 1
ATOM 1583 O O . TYR A 1 107 ? 22.94754 21.68341 26.94116 1.000 19.54220 100 TYR A O 1
ATOM 1601 N N . ASP A 1 108 ? 22.39862 22.72588 28.85585 1.000 23.15503 101 ASP A N 1
ATOM 1602 C CA . ASP A 1 108 ? 22.86102 21.61793 29.69958 1.000 19.25323 101 ASP A CA 1
ATOM 1603 C C . ASP A 1 108 ? 24.31870 21.29439 29.36930 1.000 20.86228 101 ASP A C 1
ATOM 1604 O O . ASP A 1 108 ? 24.72923 20.12911 29.31286 1.000 23.42608 101 ASP A O 1
ATOM 1613 N N . GLY A 1 109 ? 25.09806 22.33709 29.16911 1.000 18.91298 102 GLY A N 1
ATOM 1614 C CA . GLY A 1 109 ? 26.49766 22.22269 28.82243 1.000 22.26317 102 GLY A CA 1
ATOM 1615 C C . GLY A 1 109 ? 26.74526 22.55844 27.36524 1.00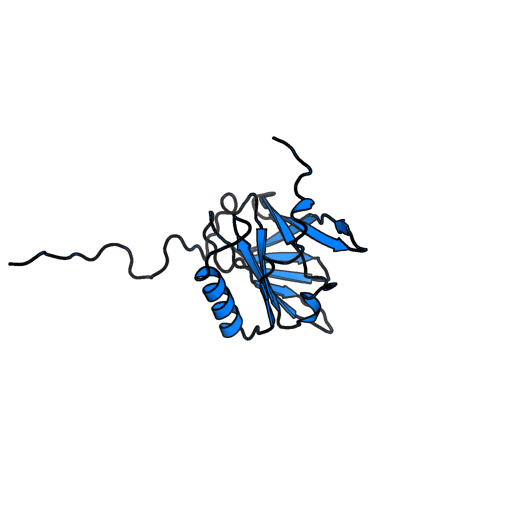0 20.07442 102 GLY A C 1
ATOM 1616 O O . GLY A 1 109 ? 25.95106 23.21866 26.69397 1.000 19.83671 102 GLY A O 1
ATOM 1620 N N . TYR A 1 110 ? 27.85665 22.05274 26.85807 1.000 19.97774 103 TYR A N 1
ATOM 1621 C CA . TYR A 1 110 ? 28.30281 22.35802 25.51297 1.000 17.87950 103 TYR A CA 1
ATOM 1622 C C . TYR A 1 110 ? 27.90549 21.22734 24.57896 1.000 16.35785 103 TYR A C 1
ATOM 1623 O O . TYR A 1 110 ? 28.20286 20.06654 24.85048 1.000 19.23689 103 TYR A O 1
ATOM 1641 N N . ASN A 1 111 ? 27.26554 21.58291 23.45910 1.000 15.01779 104 ASN A N 1
ATOM 1642 C CA . ASN A 1 111 ? 26.81256 20.61607 22.46710 1.000 16.15757 104 ASN A CA 1
ATOM 1643 C C . ASN A 1 111 ? 27.28963 20.97556 21.07319 1.000 15.82227 104 ASN A C 1
ATOM 1644 O O . ASN A 1 111 ? 27.44960 22.14749 20.72984 1.000 16.54082 104 ASN A O 1
ATOM 1655 N N . VAL A 1 112 ? 27.52560 19.93050 20.27880 1.000 14.76389 105 VAL A N 1
ATOM 1656 C CA . VAL A 1 112 ? 27.62070 20.00945 18.83599 1.000 13.58621 105 VAL A CA 1
ATOM 1657 C C . VAL A 1 112 ? 26.50190 19.15978 18.28535 1.000 15.00227 105 VAL A C 1
ATOM 1658 O O . VAL A 1 112 ? 26.15754 18.12155 18.87294 1.000 14.79597 105 VAL A O 1
ATOM 1671 N N . PHE A 1 113 ? 25.92610 19.57628 17.17664 1.000 14.61431 106 PHE A N 1
ATOM 1672 C CA . PHE A 1 113 ? 24.96291 18.69643 16.52151 1.000 12.98734 106 PHE A CA 1
ATOM 1673 C C . PHE A 1 113 ? 25.04347 18.83953 15.01824 1.000 14.36905 106 PHE A C 1
ATOM 1674 O O . PHE A 1 113 ? 25.50814 19.85272 14.48903 1.000 15.43298 106 PHE A O 1
ATOM 1691 N N . SER A 1 114 ? 24.63513 17.76655 14.34086 1.000 15.03371 107 SER A N 1
ATOM 1692 C CA . SER A 1 114 ? 24.69499 17.64947 12.89596 1.000 15.36551 107 SER A CA 1
ATOM 1693 C C . SER A 1 114 ? 23.32293 17.39796 12.32580 1.000 16.80720 107 SER A C 1
ATOM 1694 O O . SER A 1 114 ? 22.56504 16.60336 12.88885 1.000 15.65563 107 SER A O 1
ATOM 1702 N N . ILE A 1 115 ? 23.00813 18.04503 11.20282 1.000 16.10340 108 ILE A N 1
ATOM 1703 C CA . ILE A 1 115 ? 21.82392 17.69777 10.41654 1.000 15.76007 108 ILE A CA 1
ATOM 1704 C C . ILE A 1 115 ? 22.24823 16.50727 9.56915 1.000 18.91181 108 ILE A C 1
ATOM 1705 O O . ILE A 1 115 ? 22.99434 16.66139 8.59582 1.000 21.57261 108 ILE A O 1
ATOM 1721 N N . VAL A 1 116 ? 21.84662 15.30711 9.98376 1.000 17.71138 109 VAL A N 1
ATOM 1722 C CA . VAL A 1 116 ? 22.29857 14.10363 9.31019 1.000 17.08440 109 VAL A CA 1
ATOM 1723 C C . VAL A 1 116 ? 21.59588 13.96153 7.96878 1.000 21.46446 109 VAL A C 1
ATOM 1724 O O . VAL A 1 116 ? 22.21791 13.61605 6.95526 1.000 21.96761 109 VAL A O 1
ATOM 1737 N N . GLU A 1 117 ? 20.28464 14.19485 7.95090 1.000 17.33121 110 GLU A N 1
ATOM 1738 C CA . GLU A 1 117 ? 19.47448 13.95978 6.76608 1.000 17.86171 110 GLU A CA 1
ATOM 1739 C C . GLU A 1 117 ? 18.19031 14.75654 6.93090 1.000 20.69400 110 GLU A C 1
ATOM 1740 O O . GLU A 1 117 ? 17.68679 14.93181 8.03768 1.000 19.23029 110 GLU A O 1
ATOM 1752 N N . THR A 1 118 ? 17.66375 15.25583 5.81283 1.000 18.99043 111 THR A N 1
ATOM 1753 C CA . THR A 1 118 ? 16.39513 15.96684 5.88079 1.000 17.14099 111 THR A CA 1
ATOM 1754 C C . THR A 1 118 ? 15.69422 15.82358 4.54794 1.000 20.75509 111 THR A C 1
ATOM 1755 O O . THR A 1 118 ? 16.34160 15.79090 3.49562 1.000 21.62425 111 THR A O 1
ATOM 1766 N N . VAL A 1 119 ? 14.38218 15.72285 4.62046 1.000 18.44821 112 VAL A N 1
ATOM 1767 C CA . VAL A 1 119 ? 13.48217 15.97625 3.50121 1.000 19.30876 112 VAL A CA 1
ATOM 1768 C C . VAL A 1 119 ? 12.73053 17.21933 3.92734 1.000 20.28636 112 VAL A C 1
ATOM 1769 O O . VAL A 1 119 ? 11.98501 17.16861 4.91407 1.000 21.50782 112 VAL A O 1
ATOM 1782 N N . TYR A 1 120 ? 13.01566 18.34785 3.27185 1.000 21.06836 113 TYR A N 1
ATOM 1783 C CA . TYR A 1 120 ? 12.66018 19.65144 3.81876 1.000 22.42252 113 TYR A CA 1
ATOM 1784 C C . TYR A 1 120 ? 11.18994 19.76538 4.20210 1.000 22.08759 113 TYR A C 1
ATOM 1785 O O . TYR A 1 120 ? 10.85111 20.45848 5.16970 1.000 22.61118 113 TYR A O 1
ATOM 1803 N N . ASP A 1 121 ? 10.30093 19.16765 3.42310 1.000 23.22008 114 ASP A N 1
ATOM 1804 C CA . ASP A 1 121 ? 8.88396 19.27663 3.73892 1.000 23.35504 114 ASP A CA 1
ATOM 1805 C C . ASP A 1 121 ? 8.35660 18.04817 4.46554 1.000 23.77935 114 ASP A C 1
ATOM 1806 O O . ASP A 1 121 ? 7.12966 17.83153 4.50920 1.000 25.72136 114 ASP A O 1
ATOM 1815 N N . GLU A 1 122 ? 9.24141 17.27839 5.13099 1.000 23.13391 115 GLU A N 1
ATOM 1816 C CA . GLU A 1 122 ? 8.78573 16.11511 5.86237 1.000 19.81295 115 GLU A CA 1
ATOM 1817 C C . GLU A 1 122 ? 9.49183 15.87721 7.19915 1.000 19.76118 115 GLU A C 1
ATOM 1818 O O . GLU A 1 122 ? 8.81644 15.70104 8.22746 1.000 19.11013 115 GLU A O 1
ATOM 1830 N N . TYR A 1 123 ? 10.82812 15.81497 7.21958 1.000 20.03291 116 TYR A N 1
ATOM 1831 C CA . TYR A 1 123 ? 11.51284 15.42064 8.44433 1.000 16.87564 116 TYR A CA 1
ATOM 1832 C C . TYR A 1 123 ? 12.94743 15.91605 8.48158 1.000 17.15887 116 TYR A C 1
ATOM 1833 O O . TYR A 1 123 ? 13.53635 16.29303 7.46511 1.000 17.65755 116 TYR A O 1
ATOM 1851 N N . ILE A 1 124 ? 13.49518 15.94048 9.70457 1.000 15.17502 117 ILE A N 1
ATOM 1852 C CA . ILE A 1 124 ? 14.90619 16.20402 9.96724 1.000 15.69405 117 ILE A CA 1
ATOM 1853 C C . ILE A 1 124 ? 15.37051 15.16978 10.96763 1.000 15.42532 117 ILE A C 1
ATOM 1854 O O . ILE A 1 124 ? 14.69658 14.94572 11.97945 1.000 16.14952 117 ILE A O 1
ATOM 1870 N N A LEU A 1 125 ? 16.52024 14.54595 10.69822 0.539 15.96561 118 LEU A N 1
ATOM 1871 N N B LEU A 1 125 ? 16.53420 14.58320 10.70393 0.461 16.00591 118 LEU A N 1
ATOM 1872 C CA A LEU A 1 125 ? 17.20938 13.67579 11.65185 0.539 15.24105 118 LEU A CA 1
ATOM 1873 C CA B LEU A 1 125 ? 17.22428 13.68027 11.61722 0.461 15.30473 118 LEU A CA 1
ATOM 1874 C C A LEU A 1 125 ? 18.46628 14.40417 12.09824 0.539 15.10371 118 LEU A C 1
ATOM 1875 C C B LEU A 1 125 ? 18.47720 14.39476 12.10039 0.461 15.11871 118 LEU A C 1
ATOM 1876 O O A LEU A 1 125 ? 19.27685 14.80390 11.25309 0.539 16.09135 118 LEU A O 1
ATOM 1877 O O B LEU A 1 125 ? 19.31702 14.78542 11.28180 0.461 16.22427 118 LEU A O 1
ATOM 1908 N N A LEU A 1 126 ? 18.60963 14.60091 13.41399 0.539 14.74856 119 LEU A N 1
ATOM 1909 N N B LEU A 1 126 ? 18.57883 14.60324 13.41646 0.461 14.82158 119 LEU A N 1
ATOM 1910 C CA A LEU A 1 126 ? 19.71245 15.35542 13.98996 0.539 14.69611 119 LEU A CA 1
ATOM 1911 C CA B LEU A 1 126 ? 19.67703 15.34036 14.02787 0.461 14.74055 119 LEU A CA 1
ATOM 1912 C C A LEU A 1 126 ? 20.42973 14.50042 15.02387 0.539 16.70964 119 LEU A C 1
ATOM 1913 C C B LEU A 1 12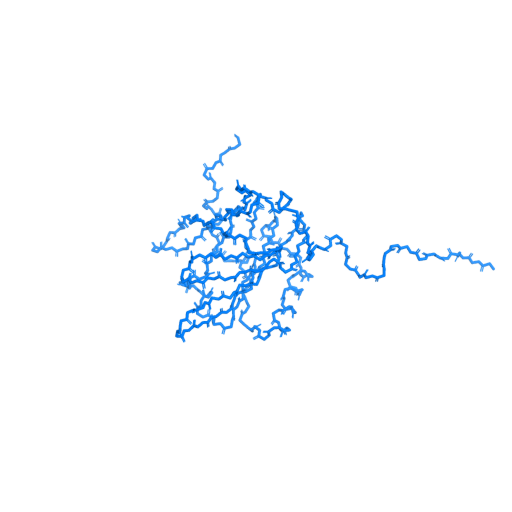6 ? 20.44143 14.41494 14.96677 0.461 16.69294 119 LEU A C 1
ATOM 1914 O O A LEU A 1 126 ? 19.78867 13.79708 15.81118 0.539 15.84158 119 LEU A O 1
ATOM 1915 O O B LEU A 1 126 ? 19.84849 13.54897 15.61544 0.461 14.98792 119 LEU A O 1
ATOM 1946 N N . HIS A 1 127 ? 21.75859 14.57920 15.02970 1.000 13.79834 120 HIS A N 1
ATOM 1947 C CA . HIS A 1 127 ? 22.58686 13.81783 15.96104 1.000 12.65414 120 HIS A CA 1
ATOM 1948 C C . HIS A 1 127 ? 23.43134 14.80747 16.73926 1.000 14.37644 120 HIS A C 1
ATOM 1949 O O . HIS A 1 127 ? 24.17875 15.59537 16.14314 1.000 14.19984 120 HIS A O 1
ATOM 1963 N N . LEU A 1 128 ? 23.28987 14.79722 18.06214 1.000 14.75588 121 LEU A N 1
ATOM 1964 C CA . LEU A 1 128 ? 23.94273 15.74102 18.96589 1.000 13.50965 121 LEU A CA 1
ATOM 1965 C C . LEU A 1 128 ? 24.90405 15.02572 19.88575 1.000 14.80170 121 LEU A C 1
ATOM 1966 O O . LEU A 1 128 ? 24.62045 13.92274 20.33327 1.000 14.95873 121 LEU A O 1
ATOM 1982 N N . LEU A 1 129 ? 26.03881 15.65593 20.17204 1.000 14.03796 122 LEU A N 1
ATOM 1983 C CA . LEU A 1 129 ? 26.95207 15.21595 21.21684 1.000 15.05674 122 LEU A CA 1
ATOM 1984 C C . LEU A 1 129 ? 27.01341 16.27549 22.29499 1.000 13.31970 122 LEU A C 1
ATOM 1985 O O . LEU A 1 129 ? 27.16845 17.46208 21.98266 1.000 15.36827 122 LEU A O 1
ATOM 2001 N N . ASN A 1 130 ? 26.91003 15.86384 23.54100 1.000 14.25396 123 ASN A N 1
ATOM 2002 C CA . ASN A 1 130 ? 27.07840 16.75239 24.68071 1.000 15.03493 123 ASN A CA 1
ATOM 2003 C C . ASN A 1 130 ? 28.35765 16.38052 25.42238 1.000 16.82133 123 ASN A C 1
ATOM 2004 O O . ASN A 1 130 ? 28.60626 15.19445 25.66980 1.000 16.98045 123 ASN A O 1
ATOM 2015 N N . PHE A 1 131 ? 29.13790 17.38482 25.82944 1.000 17.96160 124 PHE A N 1
ATOM 2016 C CA . PHE A 1 131 ? 30.51414 17.15550 26.27238 1.000 16.78118 124 PHE A CA 1
ATOM 2017 C C . PHE A 1 131 ? 30.68675 17.23287 27.77557 1.000 25.62444 124 PHE A C 1
ATOM 2018 O O . PHE A 1 131 ? 31.79210 17.51834 28.26238 1.000 24.19352 124 PHE A O 1
ATOM 2035 N N . ASP A 1 132 ? 29.66016 16.88472 28.53381 1.000 19.78434 125 ASP A N 1
ATOM 2036 C CA . ASP A 1 132 ? 29.80377 16.88296 29.98521 1.000 21.93873 125 ASP A CA 1
ATOM 2037 C C . ASP A 1 132 ? 31.03297 16.08530 30.41199 1.000 20.85882 125 ASP A C 1
ATOM 2038 O O . ASP A 1 132 ? 31.27557 14.97030 29.93091 1.000 23.24133 125 ASP A O 1
ATOM 2047 N N . LYS A 1 133 ? 31.76631 16.62726 31.40146 1.000 26.50979 126 LYS A N 1
ATOM 2048 C CA . LYS A 1 133 ? 33.00453 15.97315 31.82876 1.000 30.74168 126 LYS A CA 1
ATOM 2049 C C . LYS A 1 133 ? 32.73840 14.63852 32.50906 1.000 36.59564 126 LYS A C 1
ATOM 2050 O O . LYS A 1 133 ? 33.55995 13.71936 32.41119 1.000 33.59702 126 LYS A O 1
ATOM 2069 N N . THR A 1 134 ? 31.60080 14.50410 33.18746 1.000 28.98577 127 THR A N 1
ATOM 2070 C CA . THR A 1 134 ? 31.30741 13.32025 33.97845 1.000 26.69317 127 THR A CA 1
ATOM 2071 C C . THR A 1 134 ? 30.38542 12.33055 33.28125 1.000 42.85908 127 THR A C 1
ATOM 2072 O O . THR A 1 134 ? 30.64511 11.11904 33.30065 1.000 33.63367 127 THR A O 1
ATOM 2083 N N A ARG A 1 135 ? 29.30480 12.81632 32.67361 0.484 31.52734 128 ARG A N 1
ATOM 2084 N N B ARG A 1 135 ? 29.30463 12.81514 32.67637 0.516 31.51282 128 ARG A N 1
ATOM 2085 C CA A ARG A 1 135 ? 28.30521 11.96541 32.03352 0.484 35.02868 128 ARG A CA 1
ATOM 2086 C CA B ARG A 1 135 ? 28.30550 11.96586 32.03225 0.516 35.01764 128 ARG A CA 1
ATOM 2087 C C A ARG A 1 135 ? 28.02089 12.51167 30.64227 0.484 29.88277 128 ARG A C 1
ATOM 2088 C C B ARG A 1 135 ? 28.03047 12.53820 30.64974 0.516 29.85382 128 ARG A C 1
ATOM 2089 O O A ARG A 1 135 ? 26.92517 13.01429 30.36816 0.484 30.31718 128 ARG A O 1
ATOM 2090 O O B ARG A 1 135 ? 26.95736 13.09520 30.39279 0.516 30.30161 128 ARG A O 1
ATOM 2131 N N . PRO A 1 136 ? 28.99067 12.43673 29.73893 1.000 24.42093 129 PRO A N 1
ATOM 2132 C CA . PRO A 1 136 ? 28.74452 12.87283 28.36258 1.000 29.16662 129 PRO A CA 1
ATOM 2133 C C . PRO A 1 136 ? 27.71459 11.95732 27.72823 1.000 31.29901 129 PRO A C 1
ATOM 2134 O O . PRO A 1 136 ? 27.48188 10.81868 28.16715 1.000 27.60183 129 PRO A O 1
ATOM 2145 N N . PHE A 1 137 ? 27.07219 12.47231 26.68367 1.000 20.67805 130 PHE A N 1
ATOM 2146 C CA . PHE A 1 137 ? 26.01941 11.66493 26.07792 1.000 18.54856 130 PHE A CA 1
ATOM 2147 C C . PHE A 1 137 ? 25.81169 12.11173 24.63945 1.000 17.59934 130 PHE A C 1
ATOM 2148 O O . PHE A 1 137 ? 26.29639 13.16744 24.20537 1.000 17.52122 130 PHE A O 1
ATOM 2165 N N . GLN A 1 138 ? 25.08241 11.27444 23.91343 1.000 17.90570 131 GLN A N 1
ATOM 2166 C CA . GLN A 1 138 ? 24.63315 11.53414 22.55024 1.000 17.78001 131 GLN A CA 1
ATOM 2167 C C . GLN A 1 138 ? 23.11833 11.57333 22.53453 1.000 21.41834 131 GLN A C 1
ATOM 2168 O O . GLN A 1 138 ? 22.45354 10.87251 23.31286 1.000 17.88631 131 GLN A O 1
ATOM 2182 N N . LEU A 1 139 ? 22.57860 12.41789 21.66466 1.000 16.37625 132 LEU A N 1
ATOM 2183 C CA . LEU A 1 139 ? 21.14608 12.52694 21.47656 1.000 17.15771 132 LEU A CA 1
ATOM 2184 C C . LEU A 1 139 ? 20.85479 12.40825 19.99500 1.000 15.95270 132 LEU A C 1
ATOM 2185 O O . LEU A 1 139 ? 21.52408 13.03544 19.16915 1.000 18.70807 132 LEU A O 1
ATOM 2201 N N . VAL A 1 140 ? 19.88724 11.59062 19.62585 1.000 13.75109 133 VAL A N 1
ATOM 2202 C CA . VAL A 1 140 ? 19.39133 11.57167 18.25838 1.000 12.70927 133 VAL A CA 1
ATOM 2203 C C . VAL A 1 140 ? 17.94122 12.02696 18.29481 1.000 14.11797 133 VAL A C 1
ATOM 2204 O O . VAL A 1 140 ? 17.16880 11.58246 19.15109 1.000 14.63900 133 VAL A O 1
ATOM 2217 N N . GLU A 1 141 ? 17.57782 12.93480 17.37910 1.000 14.69027 134 GLU A N 1
ATOM 2218 C CA . GLU A 1 141 ? 16.24807 13.51687 17.34999 1.000 15.75769 134 GLU A CA 1
ATOM 2219 C C . GLU A 1 141 ? 15.65979 13.38007 15.96430 1.000 13.64962 134 GLU A C 1
ATOM 2220 O O . GLU A 1 141 ? 16.35946 13.51447 14.95904 1.000 14.76663 134 GLU A O 1
ATOM 2232 N N . PHE A 1 142 ? 14.34408 13.16245 15.90587 1.000 13.62368 135 PHE A N 1
ATOM 2233 C CA . PHE A 1 142 ? 13.60906 13.10897 14.65817 1.000 12.82612 135 PHE A CA 1
ATOM 2234 C C . PHE A 1 142 ? 12.49544 14.13562 14.74223 1.000 14.92512 135 PHE A C 1
ATOM 2235 O O . PHE A 1 142 ? 11.61033 14.01303 15.59501 1.000 14.77455 135 PHE A O 1
ATOM 2252 N N . TYR A 1 143 ? 12.54673 15.14932 13.89189 1.000 14.85518 136 TYR A N 1
ATOM 2253 C CA . TYR A 1 143 ? 11.52940 16.18384 13.81727 1.000 15.23169 136 TYR A CA 1
ATOM 2254 C C . TYR A 1 143 ? 10.72622 15.98470 12.54105 1.000 15.82055 136 TYR A C 1
ATOM 2255 O O . TYR A 1 143 ? 11.26544 15.52045 11.52435 1.000 16.81434 136 TYR A O 1
ATOM 2273 N N . ALA A 1 144 ? 9.45416 16.37551 12.56422 1.000 15.14567 137 ALA A N 1
ATOM 2274 C CA . ALA A 1 144 ? 8.63652 16.24317 11.37448 1.000 18.73212 137 ALA A CA 1
ATOM 2275 C C . ALA A 1 144 ? 7.79803 17.49356 11.18804 1.000 16.00969 137 ALA A C 1
ATOM 2276 O O . ALA A 1 144 ? 7.59619 18.30276 12.10303 1.000 15.54941 137 ALA A O 1
ATOM 2283 N N . ARG A 1 145 ? 7.31730 17.66248 9.95614 1.000 17.60913 138 ARG A N 1
ATOM 2284 C CA . ARG A 1 145 ? 6.44521 18.77250 9.64828 1.000 18.20607 138 ARG A CA 1
ATOM 2285 C C . ARG A 1 145 ? 5.01376 18.55804 10.13407 1.000 15.82683 138 ARG A C 1
ATOM 2286 O O . ARG A 1 145 ? 4.23365 19.52054 10.08309 1.000 18.27987 138 ARG A O 1
ATOM 2307 N N . GLU A 1 146 ? 4.65158 17.34621 10.53073 1.000 18.36391 139 GLU A N 1
ATOM 2308 C CA . GLU A 1 146 ? 3.37961 17.02426 11.15770 1.000 19.55878 139 GLU A CA 1
ATOM 2309 C C . GLU A 1 146 ? 3.63118 16.39508 12.51627 1.000 17.54824 139 GLU A C 1
ATOM 2310 O O . GLU A 1 146 ? 4.76284 15.93814 12.77894 1.000 16.75301 139 GLU A O 1
ATOM 2322 N N . PRO A 1 147 ? 2.63242 16.27015 13.38637 1.000 17.91438 140 PRO A N 1
ATOM 2323 C CA . PRO A 1 147 ? 2.89477 15.72555 14.71882 1.000 18.24227 140 PRO A CA 1
ATOM 2324 C C . PRO A 1 147 ? 3.06770 14.22171 14.78241 1.000 17.03759 140 PRO A C 1
ATOM 2325 O O . PRO A 1 147 ? 3.34267 13.70052 15.86807 1.000 18.16143 140 PRO A O 1
ATOM 2336 N N . ASP A 1 148 ? 2.93462 13.50171 13.66613 1.000 18.66850 141 ASP A N 1
ATOM 2337 C CA . ASP A 1 148 ? 3.24787 12.07511 13.61566 1.000 19.59294 141 ASP A CA 1
ATOM 2338 C C . ASP A 1 148 ? 3.84071 11.77782 12.24537 1.000 19.83090 141 ASP A C 1
ATOM 2339 O O . ASP A 1 148 ? 3.79111 12.60387 11.33308 1.000 21.78025 141 ASP A O 1
ATOM 2348 N N . VAL A 1 149 ? 4.44068 10.59132 12.11395 1.000 21.38131 142 VAL A N 1
ATOM 2349 C CA . VAL A 1 149 ? 5.06110 10.18633 10.86402 1.000 22.83505 142 VAL A CA 1
ATOM 2350 C C . VAL A 1 149 ? 4.75056 8.71584 10.60346 1.000 22.19338 142 VAL A C 1
ATOM 2351 O O . VAL A 1 149 ? 4.27007 7.98621 11.46861 1.000 22.93579 142 VAL A O 1
ATOM 2364 N N . SER A 1 150 ? 5.07003 8.29492 9.38388 1.000 24.67393 143 SER A N 1
ATOM 2365 C CA . SER A 1 150 ? 4.84532 6.92868 8.95945 1.000 25.90305 143 SER A CA 1
ATOM 2366 C C . SER A 1 150 ? 5.69792 5.94481 9.75468 1.000 26.68621 143 SER A C 1
ATOM 2367 O O . SER A 1 150 ? 6.74671 6.28360 10.30672 1.000 25.13047 143 SER A O 1
ATOM 2375 N N A GLN A 1 151 ? 5.23315 4.69665 9.79104 0.463 27.56225 144 GLN A N 1
ATOM 2376 N N B GLN A 1 151 ? 5.23543 4.69256 9.80824 0.537 27.53458 144 GLN A N 1
ATOM 2377 C CA A GLN A 1 151 ? 6.02317 3.62958 10.38621 0.463 27.02779 144 GLN A CA 1
ATOM 2378 C CA B GLN A 1 151 ? 6.03937 3.63208 10.40853 0.537 27.03361 144 GLN A CA 1
ATOM 2379 C C A GLN A 1 151 ? 7.36063 3.47182 9.67794 0.463 24.55613 144 GLN A C 1
ATOM 2380 C C B GLN A 1 151 ? 7.36691 3.46304 9.67953 0.537 24.52648 144 GLN A C 1
ATOM 2381 O O A GLN A 1 151 ? 8.37651 3.16752 10.31732 0.463 26.58583 144 GLN A O 1
ATOM 2382 O O B GLN A 1 151 ? 8.38824 3.14905 10.30628 0.537 26.64880 144 GLN A O 1
ATOM 2409 N N . LYS A 1 152 ? 7.38133 3.68667 8.36289 1.000 28.06213 145 LYS A N 1
ATOM 2410 C CA . LYS A 1 152 ? 8.61830 3.56016 7.60469 1.000 28.03461 145 LYS A CA 1
ATOM 2411 C C . LYS A 1 152 ? 9.67521 4.52137 8.13106 1.000 20.75018 145 LYS A C 1
ATOM 2412 O O . LYS A 1 152 ? 10.83179 4.13799 8.33307 1.000 24.94896 145 LYS A O 1
ATOM 2432 N N . LEU A 1 153 ? 9.26023 5.74727 8.44656 1.000 23.06879 146 LEU A N 1
ATOM 2433 C CA . LEU A 1 153 ? 10.21508 6.74528 8.93526 1.000 24.54991 146 LEU A CA 1
ATOM 2434 C C . LEU A 1 153 ? 10.64496 6.45728 10.36832 1.000 22.49310 146 LEU A C 1
ATOM 2435 O O . LEU A 1 153 ? 11.80528 6.68458 10.73429 1.000 22.23772 146 LEU A O 1
ATOM 2451 N N . LYS A 1 154 ? 9.73708 5.94082 11.19984 1.000 20.56451 147 LYS A N 1
ATOM 2452 C CA . LYS A 1 154 ? 10.15903 5.52813 12.53173 1.000 17.91253 147 LYS A CA 1
ATOM 2453 C C . LYS A 1 154 ? 11.17210 4.38102 12.44462 1.000 19.48175 147 LYS A C 1
ATOM 2454 O O . LYS A 1 154 ? 12.15880 4.35318 13.18419 1.000 21.29633 147 LYS A O 1
ATOM 2473 N N . GLU A 1 155 ? 10.96618 3.44385 11.50819 1.000 23.37440 148 GLU A N 1
ATOM 2474 C CA . GLU A 1 155 ? 11.94323 2.36773 11.36709 1.000 24.40338 148 GLU A CA 1
ATOM 2475 C C . GLU A 1 155 ? 13.28877 2.89842 10.88107 1.000 20.21458 148 GLU A C 1
ATOM 2476 O O . GLU A 1 155 ? 14.34010 2.40603 11.29792 1.000 21.68856 148 GLU A O 1
ATOM 2488 N N . LYS A 1 156 ? 13.27672 3.88464 9.98466 1.000 21.25989 149 LYS A N 1
ATOM 2489 C CA . LYS A 1 156 ? 14.51518 4.51396 9.54237 1.000 23.05811 149 LYS A CA 1
ATOM 2490 C C . LYS A 1 156 ? 15.27468 5.09410 10.72433 1.000 20.72208 149 LYS A C 1
ATOM 2491 O O . LYS A 1 156 ? 16.48979 4.92092 10.85591 1.000 20.47933 149 LYS A O 1
ATOM 2510 N N . PHE A 1 157 ? 14.56221 5.82880 11.59384 1.000 17.27052 150 PHE A N 1
ATOM 2511 C CA . PHE A 1 157 ? 15.20172 6.36816 12.77266 1.000 17.58797 150 PHE A CA 1
ATOM 2512 C C . PHE A 1 157 ? 15.76890 5.27147 13.65849 1.000 16.56602 150 PHE A C 1
ATOM 2513 O O . PHE A 1 157 ? 16.89219 5.36864 14.14543 1.000 17.71024 150 PHE A O 1
ATOM 2530 N N . VAL A 1 158 ? 14.98110 4.21888 13.90789 1.000 18.51424 151 VAL A N 1
ATOM 2531 C CA . VAL A 1 158 ? 15.44291 3.17129 14.80753 1.000 17.90297 151 VAL A CA 1
ATOM 2532 C C . VAL A 1 158 ? 16.68874 2.48597 14.24613 1.000 17.12721 151 VAL A C 1
ATOM 2533 O O . VAL A 1 158 ? 17.62783 2.19269 14.98998 1.000 18.53132 151 VAL A O 1
ATOM 2546 N N . LYS A 1 159 ? 16.72105 2.25163 12.93357 1.000 20.00856 152 LYS A N 1
ATOM 2547 C CA . LYS A 1 159 ? 17.89699 1.64427 12.31119 1.000 21.51148 152 LYS A CA 1
ATOM 2548 C C . LYS A 1 159 ? 19.12061 2.53384 12.45011 1.000 20.66710 152 LYS A C 1
ATOM 2549 O O . LYS A 1 159 ? 20.21509 2.05566 12.75200 1.000 20.52163 152 LYS A O 1
ATOM 2568 N N . TYR A 1 160 ? 18.95472 3.85304 12.24373 1.000 19.66805 153 TYR A N 1
ATOM 2569 C CA . TYR A 1 160 ? 20.07657 4.75778 12.45563 1.000 21.12983 153 TYR A CA 1
ATOM 2570 C C . TYR A 1 160 ? 20.59476 4.64536 13.88128 1.000 19.16854 153 TYR A C 1
ATOM 2571 O O . TYR A 1 160 ? 21.80286 4.60417 14.11647 1.000 19.46218 153 TYR A O 1
ATOM 2589 N N . CYS A 1 161 ? 19.68679 4.60352 14.85555 1.000 17.88211 154 CYS A N 1
ATOM 2590 C CA . CYS A 1 161 ? 20.11464 4.50389 16.23504 1.000 18.70165 154 CYS A CA 1
ATOM 2591 C C . CYS A 1 161 ? 20.88926 3.21967 16.46758 1.000 16.89378 154 CYS A C 1
ATOM 2592 O O . CYS A 1 161 ? 21.95650 3.22959 17.06421 1.000 19.06791 154 CYS A O 1
ATOM 2600 N N . GLN A 1 162 ? 20.32461 2.10556 16.01142 1.000 20.23583 155 GLN A N 1
ATOM 2601 C CA . GLN A 1 162 ? 21.00610 0.82207 16.18688 1.000 20.98788 155 GLN A CA 1
ATOM 2602 C C . GLN A 1 162 ? 22.38686 0.84232 15.54828 1.000 21.41938 155 GLN A C 1
ATOM 2603 O O . GLN A 1 162 ? 23.36074 0.36769 16.15441 1.000 24.61981 155 GLN A O 1
ATOM 2617 N N . GLU A 1 163 ? 22.50075 1.38929 14.34111 1.000 22.56294 156 GLU A N 1
ATOM 2618 C CA . GLU A 1 163 ? 23.80140 1.45703 13.67823 1.000 24.48303 156 GLU A CA 1
ATOM 2619 C C . GLU A 1 163 ? 24.81227 2.28713 14.45891 1.000 28.46369 156 GLU A C 1
ATOM 2620 O O . GLU A 1 163 ? 26.02076 2.07756 14.30236 1.000 32.40924 156 GLU A O 1
ATOM 2632 N N . HIS A 1 164 ? 24.35752 3.19768 15.32629 1.000 20.13783 157 HIS A N 1
ATOM 2633 C CA . HIS A 1 164 ? 25.22567 4.03732 16.11435 1.000 21.00928 157 HIS A CA 1
ATOM 2634 C C . HIS A 1 164 ? 25.28835 3.62263 17.57342 1.000 22.70817 157 HIS A C 1
ATOM 2635 O O . HIS A 1 164 ? 25.86788 4.34714 18.38750 1.000 25.93248 157 HIS A O 1
ATOM 2649 N N . GLY A 1 165 ? 24.75237 2.45262 17.92496 1.000 21.37556 158 GLY A N 1
ATOM 2650 C CA . GLY A 1 165 ? 24.90650 1.97327 19.27466 1.000 23.93901 158 GLY A CA 1
ATOM 2651 C C . GLY A 1 165 ? 24.02729 2.66582 20.27705 1.000 22.96616 158 GLY A C 1
ATOM 2652 O O . GLY A 1 165 ? 24.29755 2.59187 21.47861 1.000 23.72298 158 GLY A O 1
ATOM 2656 N N A ILE A 1 166 ? 22.95681 3.30377 19.81843 0.685 21.62394 159 ILE A N 1
ATOM 2657 N N B ILE A 1 166 ? 22.97719 3.33981 19.82515 0.315 21.57856 159 ILE A N 1
ATOM 2658 C CA A ILE A 1 166 ? 22.02974 4.05991 20.65232 0.685 23.91130 159 ILE A CA 1
ATOM 2659 C CA B ILE A 1 166 ? 22.04866 4.04687 20.69727 0.315 23.71032 159 ILE A CA 1
ATOM 2660 C C A ILE A 1 166 ? 20.78819 3.19108 20.84417 0.685 21.29008 159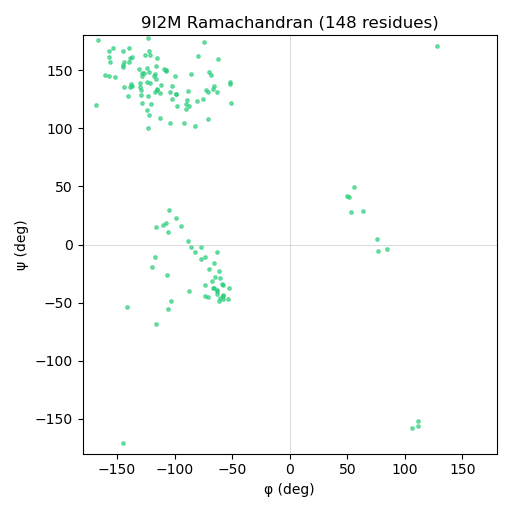 ILE A C 1
ATOM 2661 C C B ILE A 1 166 ? 20.80199 3.18775 20.84689 0.315 21.44142 159 ILE A C 1
ATOM 2662 O O A ILE A 1 166 ? 20.06449 2.91627 19.88288 0.685 21.92925 159 ILE A O 1
ATOM 2663 O O B ILE A 1 166 ? 20.09296 2.93242 19.86638 0.315 21.84932 159 ILE A O 1
ATOM 2694 N N . VAL A 1 167 ? 20.53070 2.73814 22.07149 1.000 23.63288 160 VAL A N 1
ATOM 2695 C CA . VAL A 1 167 ? 19.51048 1.72969 22.30699 1.000 22.48877 160 VAL A CA 1
ATOM 2696 C C . VAL A 1 167 ? 18.36363 2.20699 23.18004 1.000 23.77491 160 VAL A C 1
ATOM 2697 O O . VAL A 1 167 ? 17.43704 1.43325 23.42615 1.000 23.28916 160 VAL A O 1
ATOM 2711 N N . ASN A 1 168 ? 18.38273 3.43823 23.65856 1.000 21.53618 161 ASN A N 1
ATOM 2712 C CA . ASN A 1 168 ? 17.25608 3.99626 24.40711 1.000 17.57954 161 ASN A CA 1
ATOM 2713 C C . ASN A 1 168 ? 16.53247 4.93785 23.46215 1.000 16.95391 161 ASN A C 1
ATOM 2714 O O . ASN A 1 168 ? 17.02765 6.03025 23.17387 1.000 18.90952 161 ASN A O 1
ATOM 2725 N N . ILE A 1 169 ? 15.38822 4.49512 22.95202 1.000 15.78674 162 ILE A N 1
ATOM 2726 C CA . ILE A 1 169 ? 14.66477 5.13600 21.86921 1.000 16.97748 162 ILE A CA 1
ATOM 2727 C C . ILE A 1 169 ? 13.22502 5.33153 22.30016 1.000 21.79572 162 ILE A C 1
ATOM 2728 O O . ILE A 1 169 ? 12.52449 4.36012 22.59591 1.000 19.83266 162 ILE A O 1
ATOM 2744 N N . LEU A 1 170 ? 12.76884 6.57935 22.29800 1.000 17.28378 163 LEU A N 1
ATOM 2745 C CA . LEU A 1 170 ? 11.41529 6.90851 22.71080 1.000 18.38818 163 LEU A CA 1
ATOM 2746 C C . LEU A 1 170 ? 10.61905 7.49958 21.56651 1.000 17.10213 163 LEU A C 1
ATOM 2747 O O . LEU A 1 170 ? 11.06268 8.45183 20.93038 1.000 18.68883 163 LEU A O 1
ATOM 2763 N N . ASP A 1 171 ? 9.39885 6.98297 21.35836 1.000 16.90681 164 ASP A N 1
ATOM 2764 C CA . ASP A 1 171 ? 8.41903 7.62117 20.50394 1.000 17.71026 164 ASP A CA 1
ATOM 2765 C C . ASP A 1 171 ? 7.59370 8.55568 21.37982 1.000 20.95395 164 ASP A C 1
ATOM 2766 O O . ASP A 1 171 ? 6.93900 8.10267 22.33298 1.000 21.36304 164 ASP A O 1
ATOM 2775 N N . LEU A 1 172 ? 7.67895 9.85476 21.09793 1.000 17.63763 165 LEU A N 1
ATOM 2776 C CA . LEU A 1 172 ? 7.01174 10.89168 21.86485 1.000 15.71235 165 LEU A CA 1
ATOM 2777 C C . LEU A 1 172 ? 5.58130 11.15514 21.43911 1.000 19.18084 165 LEU A C 1
ATOM 2778 O O . LEU A 1 172 ? 4.91519 12.00100 22.05054 1.000 18.81752 165 LEU A O 1
ATOM 2794 N N . THR A 1 173 ? 5.08447 10.47126 20.40828 1.000 19.12615 166 THR A N 1
ATOM 2795 C CA . THR A 1 173 ? 3.83597 10.91732 19.81009 1.000 18.19624 166 THR A CA 1
ATOM 2796 C C . THR A 1 173 ? 2.60909 10.62676 20.64723 1.000 20.14358 166 THR A C 1
ATOM 2797 O O . THR A 1 173 ? 1.55269 11.18483 20.32978 1.000 26.13568 166 THR A O 1
ATOM 2808 N N . GLU A 1 174 ? 2.70053 9.84206 21.70521 1.000 22.72025 167 GLU A N 1
ATOM 2809 C CA . GLU A 1 174 ? 1.50428 9.63235 22.52266 1.000 25.40112 167 GLU A CA 1
ATOM 2810 C C . GLU A 1 174 ? 1.66009 10.16910 23.93025 1.000 24.73020 167 GLU A C 1
ATOM 2811 O O . GLU A 1 174 ? 0.84608 9.83742 24.80272 1.000 29.83828 167 GLU A O 1
ATOM 2823 N N . VAL A 1 175 ? 2.66434 11.00602 24.17645 1.000 21.58793 168 VAL A N 1
ATOM 2824 C CA . VAL A 1 175 ? 2.87453 11.56867 25.49978 1.000 24.96785 168 VAL A CA 1
ATOM 2825 C C . VAL A 1 175 ? 2.85894 13.08477 25.41092 1.000 18.27369 168 VAL A C 1
ATOM 2826 O O . VAL A 1 175 ? 2.65238 13.65857 24.33400 1.000 18.76231 168 VAL A O 1
ATOM 2839 N N . ASP A 1 176 ? 2.99552 13.73443 26.56407 1.000 19.34680 169 ASP A N 1
ATOM 2840 C CA . ASP A 1 176 ? 2.90224 15.19054 26.65070 1.000 18.22737 169 ASP A CA 1
ATOM 2841 C C . ASP A 1 176 ? 4.13052 15.81914 26.00911 1.000 18.48522 169 ASP A C 1
ATOM 2842 O O . ASP A 1 176 ? 5.23496 15.75159 26.57593 1.000 20.98622 169 ASP A O 1
ATOM 2851 N N . ARG A 1 177 ? 3.92378 16.42364 24.83852 1.000 16.42925 170 ARG A N 1
ATOM 2852 C CA . ARG A 1 177 ? 4.93950 17.17210 24.11017 1.000 15.27810 170 ARG A CA 1
ATOM 2853 C C . ARG A 1 177 ? 4.65905 18.66283 24.10840 1.000 15.55400 170 ARG A C 1
ATOM 2854 O O . ARG A 1 177 ? 5.19714 19.40105 23.27205 1.000 15.53660 170 ARG A O 1
ATOM 2875 N N . CYS A 1 178 ? 3.79955 19.11385 24.98693 1.000 14.90594 171 CYS A N 1
ATOM 2876 C CA . CYS A 1 178 ? 3.49639 20.53182 25.11192 1.000 14.35828 171 CYS A CA 1
ATOM 2877 C C . CYS A 1 178 ? 2.84690 21.08196 23.85435 1.000 15.33309 171 CYS A C 1
ATOM 2878 O O . CYS A 1 178 ? 2.94738 22.27204 23.58128 1.000 15.72517 171 CYS A O 1
ATOM 2885 N N . LEU A 1 179 ? 2.11958 20.23099 23.09888 1.000 15.88475 172 LEU A N 1
ATOM 2886 C CA . LEU A 1 179 ? 1.44238 20.75668 21.91849 1.000 13.50060 172 LEU A CA 1
ATOM 2887 C C . LEU A 1 179 ? 0.47927 21.86930 22.29043 1.000 14.25168 172 LEU A C 1
ATOM 2888 O O . LEU A 1 179 ? 0.29515 22.82124 21.51327 1.000 15.38671 172 LEU A O 1
ATOM 2904 N N . GLN A 1 180 ? -0.13666 21.76308 23.46916 1.000 15.30139 173 GLN A N 1
ATOM 2905 C CA . GLN A 1 180 ? -1.12064 22.74882 23.90513 1.000 16.29912 173 GLN A CA 1
ATOM 2906 C C . GLN A 1 180 ? -0.50683 24.12270 24.14468 1.000 16.75943 173 GLN A C 1
ATOM 2907 O O . GLN A 1 180 ? -1.24543 25.11398 24.23734 1.000 19.70379 173 GLN A O 1
ATOM 2921 N N . ALA A 1 181 ? 0.81016 24.19800 24.25706 1.000 14.71627 174 ALA A N 1
ATOM 2922 C CA . ALA A 1 181 ? 1.52499 25.45293 24.49021 1.000 16.34512 174 ALA A CA 1
ATOM 2923 C C . ALA A 1 181 ? 1.89632 26.19547 23.21429 1.000 17.25029 174 ALA A C 1
ATOM 2924 O O . ALA A 1 181 ? 2.54654 27.24253 23.29326 1.000 19.24098 174 ALA A O 1
ATOM 2931 N N . ARG A 1 182 ? 1.50664 25.69220 22.05238 1.000 16.58104 175 ARG A N 1
ATOM 2932 C CA . ARG A 1 182 ? 1.87857 26.25366 20.75340 1.000 19.84801 175 ARG A CA 1
ATOM 2933 C C . ARG A 1 182 ? 0.83756 27.23518 20.19305 1.000 29.32982 175 ARG A C 1
ATOM 2934 O O . ARG A 1 182 ? 0.86696 27.52897 18.98993 1.000 36.88663 175 ARG A O 1
ATOM 2955 N N . GLY A 1 183 ? -0.07959 27.71467 21.01131 1.000 21.86672 176 GLY A N 1
ATOM 2956 C CA . GLY A 1 183 ? -1.19568 28.50595 20.52096 1.000 42.59993 176 GLY A CA 1
ATOM 2957 C C . GLY A 1 183 ? -1.09506 29.97850 20.84803 1.000 48.12748 176 GLY A C 1
ATOM 2958 O O . GLY A 1 183 ? -2.09301 30.71392 20.80132 1.000 36.23389 176 GLY A O 1
ATOM 2962 N N . SER A 1 184 ? 0.12359 30.41845 21.16842 1.000 32.41573 177 SER A N 1
ATOM 2963 C CA . SER A 1 184 ? 0.35910 31.81828 21.50642 1.000 75.33862 177 SER A CA 1
ATOM 2964 C C . SER A 1 184 ? -0.15154 32.75820 20.41601 1.000 54.96322 177 SER A C 1
ATOM 2965 O O . SER A 1 184 ? -0.82488 33.75363 20.70680 1.000 48.94390 177 SER A O 1
ATOM 2973 N N . GLU A 1 185 ? 0.16049 32.46103 19.15436 1.000 65.00132 178 GLU A N 1
ATOM 2974 C CA . GLU A 1 185 ? -0.20180 33.31897 18.03044 1.000 60.98870 178 GLU A CA 1
ATOM 2975 C C . GLU A 1 185 ? -1.44787 32.78247 17.32670 1.000 62.68596 178 GLU A C 1
ATOM 2976 O O . GLU A 1 185 ? -1.64055 31.56677 17.22804 1.000 57.81400 178 GLU A O 1
ATOM 2988 N N . VAL A 1 186 ? -2.29335 33.70059 16.83702 1.000 56.36644 179 VAL A N 1
ATOM 2989 C CA . VAL A 1 186 ? -3.52037 33.35502 16.12503 1.000 55.86517 179 VAL A CA 1
ATOM 2990 C C . VAL A 1 186 ? -3.40353 33.84035 14.68315 1.000 54.40787 179 VAL A C 1
ATOM 2991 O O . VAL A 1 186 ? -2.59311 34.71270 14.36043 1.000 49.24487 179 VAL A O 1
ATOM 3004 N N . ALA A 1 187 ? -4.23077 33.26379 13.81124 1.000 47.07849 180 ALA A N 1
ATOM 3005 C CA . ALA A 1 187 ? -4.24044 33.64650 12.39570 1.000 51.89280 180 ALA A CA 1
ATOM 3006 C C . ALA A 1 187 ? -4.68750 35.09803 12.21717 1.000 67.98207 180 ALA A C 1
ATOM 3007 O O . ALA A 1 187 ? -5.65409 35.54329 12.84351 1.000 53.62471 180 ALA A O 1
#

Organism: Felis catus (NCBI:txid9685)

Solvent-accessible surface area: 10461 Å² total; per-residue (Å²): 180,67,149,109,147,160,136,150,68,72,169,116,162,58,114,121,36,31,133,75,132,20,58,34,81,119,1,27,19,71,0,40,5,0,5,2,0,0,65,24,100,85,29,1,71,138,156,13,36,6,31,10,6,0,20,54,3,98,43,84,86,156,42,16,1,17,9,19,15,8,8,85,89,144,63,137,33,40,77,27,138,31,81,0,73,87,86,124,50,6,28,1,23,16,107,51,62,39,120,1,33,12,38,10,35,8,0,20,40,118,76,4,2,1,4,24,14,65,2,106,65,208,126,109,74,6,58,2,0,10,0,3,1,60,120,57,74,24,58,120,162,15,26,114,50,0,67,135,32,0,122,119,88,53,4,107,40,59,60,66,1,24,167,75,62,17,0,72,131,29,46,57,92,159,138,149

Foldseek 3Di:
DDDDDDDDDDDDDDDQKDFWPDDQQLLWDFKWWFKKFKQDQQLCPPVHQVVWIWGTWDDDDPFKIKTWIWDDDPRDTDIDIWIWGHPDIQKTWTAGPATKIKGQRIDNSQFKTWMKMWHPDPPDTMIMITIMTNDLYDDPVVVVVSVVVCVVVVIDNMDGCSPDDRPPVVNPPDDD

Nearest PDB structures (foldseek):
  8amc-assembly4_D  TM=9.877E-01  e=2.754E-27  Felis catus
  1gm6-assembly1_A  TM=9.789E-01  e=1.817E-20  Sus scrofa
  3kfi-assembly1_A  TM=9.669E-01  e=1.313E-20  Mus musculus
  3zq3-assembly2_B  TM=9.638E-01  e=2.654E-20  Rattus norvegicus
  2dm5-assembly1_A  TM=9.488E-01  e=2.508E-18  Mus musculus

B-factor: mean 31.02, std 17.29, range [12.07, 133.8]

Secondary structure (DSSP, 8-state):
--------S-SSS-SS-B-SS--HHHH-EE-EEEEEEESSGGGTSTT-TT-EEEEEEEE-SSS-EEEEEEEEETTEEEEEEEEEEEEETTEEEEESSSEEEEEEEEEETTTEEEEEEEE--SSS-EEEEEEEESSS---HHHHHHHHHHHHHTT--EEEE-TTS---GGG--SS--

Sequence (176 aa):
SGENLYFQGHMHEEENVVRSNIDISKIISGEEWYSILLASDVKEKIEENGSMMRVFVEHHIKALDNSSLSFVFHTKENGKCTEIIFLVADKTKDGVYTVVYDGYNVFSIVETVYDEYILLLLHLLNFDKTRRPFQLVEFYAREPDVSQQKLKEKFVKYCQEHGIIVNILDLTEVDRCLQARGSEVA